Protein AF-A0A2V6JF09-F1 (afdb_monomer_lite)

Foldseek 3Di:
DWDWDADVVRPDIDIADACAPPPPFDFQEKDAQPQFRQKIWTFTQQGIWIFLGSVDSHTDIDGDPPPTDGFGWNYWDADPVSFKIWTQGDPPGIDIDGRDHQDDKDWPFKWWWDAPPVLGIATFTQRVVLTEQQAAADPVQWIKIKIFIPAFFPDQADKPAADWDCDPDRRIIIGTHNDDALDKDKIKTAQGAGSSRDGDIDMTIYHYHHQPLVSPSDRDPVSVVLLVVCPPPRDDNVRVSSVHPD

Sequence (246 aa):
MFQVTCTANCASFSWADKTGNLPDIPVDSIIVNPKWSQQVFAGTDWGLYYTDNVSAASPVWNRFDNGLPHAMIWDMQIDRGSTTLSVWTRSRGAYVWPLPSAPALNLTSVVSRMTHGSAGTFDVDLTSGNGIECRTADANNSYTMVFTFSNMVPNCGAANLGTLNNGPNSNQCSVQVAAPNGQHTTVQLTGVTDINGTIGNFSGTIGVLVGDTNADTFVDSGDISQTKSQSGNPVAISNFREDINL

pLDDT: mean 93.94, std 3.8, range [74.12, 98.5]

Structure (mmCIF, N/CA/C/O backbone):
data_AF-A0A2V6JF09-F1
#
_entry.id   AF-A0A2V6JF09-F1
#
loop_
_atom_site.group_PDB
_atom_site.id
_atom_site.type_symbol
_atom_site.label_atom_id
_atom_site.label_alt_id
_atom_site.label_comp_id
_atom_site.label_asym_id
_atom_site.label_entity_id
_atom_site.label_seq_id
_atom_site.pdbx_PDB_ins_code
_atom_site.Cartn_x
_atom_site.Cartn_y
_atom_site.Cartn_z
_atom_site.occupancy
_atom_site.B_iso_or_equiv
_atom_site.auth_seq_id
_atom_site.auth_comp_id
_atom_site.auth_asym_id
_atom_site.auth_atom_id
_atom_site.pdbx_PDB_model_num
ATOM 1 N N . MET A 1 1 ? 25.662 -0.828 -11.643 1.00 85.88 1 MET A N 1
ATOM 2 C CA . MET A 1 1 ? 24.479 -0.022 -12.036 1.00 85.88 1 MET A CA 1
ATOM 3 C C . MET A 1 1 ? 24.285 1.061 -10.987 1.00 85.88 1 MET A C 1
ATOM 5 O O . MET A 1 1 ? 24.350 0.729 -9.814 1.00 85.88 1 MET A O 1
ATOM 9 N N . PHE A 1 2 ? 24.087 2.326 -11.368 1.00 90.31 2 PHE A N 1
ATOM 10 C CA . PHE A 1 2 ? 23.875 3.411 -10.402 1.00 90.31 2 PHE A CA 1
ATOM 11 C C . PHE A 1 2 ? 22.578 4.165 -10.682 1.00 90.31 2 PHE A C 1
ATOM 13 O O . PHE A 1 2 ? 22.262 4.458 -11.833 1.00 90.31 2 PHE A O 1
ATOM 20 N N . GLN A 1 3 ? 21.869 4.532 -9.617 1.00 91.12 3 GLN A N 1
ATOM 21 C CA . GLN A 1 3 ? 20.776 5.494 -9.670 1.00 91.12 3 GLN A CA 1
ATOM 22 C C . GLN A 1 3 ? 21.313 6.877 -9.308 1.00 91.12 3 GLN A C 1
ATOM 24 O O . GLN A 1 3 ? 21.956 7.042 -8.269 1.00 91.12 3 GLN A O 1
ATOM 29 N N . VAL A 1 4 ? 21.015 7.870 -10.146 1.00 90.62 4 VAL A N 1
ATOM 30 C CA . VAL A 1 4 ? 21.271 9.278 -9.842 1.00 90.62 4 VAL A CA 1
ATOM 31 C C . VAL A 1 4 ? 19.979 9.945 -9.386 1.00 90.62 4 VAL A C 1
ATOM 33 O O . VAL A 1 4 ? 18.941 9.830 -10.038 1.00 90.62 4 VAL A O 1
ATOM 36 N N . THR A 1 5 ? 20.035 10.649 -8.263 1.00 89.81 5 THR A N 1
ATOM 37 C CA . THR A 1 5 ? 18.949 11.513 -7.787 1.00 89.81 5 THR A CA 1
ATOM 38 C C . THR A 1 5 ? 19.457 12.941 -7.691 1.00 89.81 5 THR A C 1
ATOM 40 O O . THR A 1 5 ? 20.562 13.172 -7.202 1.00 89.81 5 THR A O 1
ATOM 43 N N . CYS A 1 6 ? 18.673 13.902 -8.178 1.00 90.69 6 CYS A N 1
ATOM 44 C CA . CYS A 1 6 ? 19.030 15.318 -8.156 1.00 90.69 6 CYS A CA 1
ATOM 45 C C . CYS A 1 6 ? 17.939 16.149 -7.460 1.00 90.69 6 CYS A C 1
ATOM 47 O O . CYS A 1 6 ? 16.776 15.746 -7.408 1.00 90.69 6 CYS A O 1
ATOM 49 N N . THR A 1 7 ? 18.313 17.304 -6.905 1.00 87.88 7 THR A N 1
ATOM 50 C CA . THR A 1 7 ? 17.355 18.283 -6.355 1.00 87.88 7 THR A CA 1
ATOM 51 C C . THR A 1 7 ? 16.562 18.984 -7.463 1.00 87.88 7 THR A C 1
ATOM 53 O O . THR A 1 7 ? 16.868 18.834 -8.645 1.00 87.88 7 THR A O 1
ATOM 56 N N . ALA A 1 8 ? 15.539 19.775 -7.112 1.00 81.19 8 ALA A N 1
ATOM 57 C CA . ALA A 1 8 ? 14.854 20.618 -8.093 1.00 81.19 8 ALA A CA 1
ATOM 58 C C . ALA A 1 8 ? 15.883 21.503 -8.830 1.00 81.19 8 ALA A C 1
ATOM 60 O O . ALA A 1 8 ? 16.679 22.193 -8.193 1.00 81.19 8 ALA A O 1
ATOM 61 N N . ASN A 1 9 ? 15.873 21.456 -10.166 1.00 84.31 9 ASN A N 1
ATOM 62 C CA . ASN A 1 9 ? 16.864 22.064 -11.074 1.00 84.31 9 ASN A CA 1
ATOM 63 C C . ASN A 1 9 ? 18.250 21.385 -11.123 1.00 84.31 9 ASN A C 1
ATOM 65 O O . ASN A 1 9 ? 19.179 21.954 -11.688 1.00 84.31 9 ASN A O 1
ATOM 69 N N . CYS A 1 10 ? 18.399 20.184 -10.555 1.00 85.62 10 CYS A N 1
ATOM 70 C CA . CYS A 1 10 ? 19.633 19.393 -10.528 1.00 85.62 10 CYS A CA 1
ATOM 71 C C . CYS A 1 10 ? 20.892 20.182 -10.105 1.00 85.62 10 CYS A C 1
ATOM 73 O O . CYS A 1 10 ? 21.979 19.980 -10.643 1.00 85.62 10 CYS A O 1
ATOM 75 N N . ALA A 1 11 ? 20.756 21.074 -9.118 1.00 87.31 11 ALA A N 1
ATOM 76 C CA . ALA A 1 11 ? 21.887 21.822 -8.561 1.00 87.31 11 ALA A CA 1
ATOM 77 C C . ALA A 1 11 ? 22.837 20.931 -7.734 1.00 87.31 11 ALA A C 1
ATOM 79 O O . ALA A 1 11 ? 24.006 21.260 -7.546 1.00 87.31 11 ALA A O 1
ATOM 80 N N . SER A 1 12 ? 22.336 19.797 -7.243 1.00 90.06 12 SER A N 1
ATOM 81 C CA . SER A 1 12 ? 23.107 18.769 -6.546 1.00 90.06 12 SER A CA 1
ATOM 82 C C . SER A 1 12 ? 22.677 17.374 -6.991 1.00 90.06 12 SER A C 1
ATOM 84 O O . SER A 1 12 ? 21.513 17.167 -7.344 1.00 90.06 12 SER A O 1
ATOM 86 N N . PHE A 1 13 ? 23.619 16.426 -6.951 1.00 92.56 13 PHE A N 1
ATOM 87 C CA . PHE A 1 13 ? 23.421 15.027 -7.327 1.00 92.56 13 PHE A CA 1
ATOM 88 C C . PHE A 1 13 ? 23.890 14.100 -6.210 1.00 92.56 13 PHE A C 1
ATOM 90 O O . PHE A 1 13 ? 24.929 14.336 -5.592 1.00 92.56 13 PHE A O 1
ATOM 97 N N . SER A 1 14 ? 23.164 13.011 -6.008 1.00 91.81 14 SER A N 1
ATOM 98 C CA . SER A 1 14 ? 23.615 11.857 -5.243 1.00 91.81 14 SER A CA 1
ATOM 99 C C . SER A 1 14 ? 23.555 10.614 -6.119 1.00 91.81 14 SER A C 1
ATOM 101 O O . SER A 1 14 ? 22.626 10.428 -6.907 1.00 91.81 14 SER A O 1
ATOM 103 N N . TRP A 1 15 ? 24.577 9.775 -5.984 1.00 93.06 15 TRP A N 1
ATOM 104 C CA . TRP A 1 15 ? 24.690 8.500 -6.679 1.00 93.06 15 TRP A CA 1
ATOM 105 C C . TRP A 1 15 ? 24.511 7.377 -5.667 1.00 93.06 15 TRP A C 1
ATOM 107 O O . TRP A 1 15 ? 25.158 7.380 -4.620 1.00 93.06 15 TRP A O 1
ATOM 117 N N . ALA A 1 16 ? 23.647 6.421 -5.984 1.00 94.19 16 ALA A N 1
ATOM 118 C CA . ALA A 1 16 ? 23.457 5.208 -5.205 1.00 94.19 16 ALA A CA 1
ATOM 119 C C . ALA A 1 16 ? 23.795 3.996 -6.073 1.00 94.19 16 ALA A C 1
ATOM 121 O O . ALA A 1 16 ? 23.296 3.886 -7.195 1.00 94.19 16 ALA A O 1
ATOM 122 N N . ASP A 1 17 ? 24.638 3.096 -5.564 1.00 95.38 17 ASP A N 1
ATOM 123 C CA . ASP A 1 17 ? 24.864 1.804 -6.210 1.00 95.38 17 ASP A CA 1
ATOM 124 C C . ASP A 1 17 ? 23.588 0.962 -6.116 1.00 95.38 17 ASP A C 1
ATOM 126 O O . ASP A 1 17 ? 22.966 0.854 -5.061 1.00 95.38 17 ASP A O 1
ATOM 130 N N . LYS A 1 18 ? 23.189 0.399 -7.251 1.00 95.62 18 LYS A N 1
ATOM 131 C CA . LYS A 1 18 ? 21.992 -0.419 -7.447 1.00 95.62 18 LYS A CA 1
ATOM 132 C C . LYS A 1 18 ? 22.312 -1.716 -8.197 1.00 95.62 18 LYS A C 1
ATOM 134 O O . LYS A 1 18 ? 21.426 -2.345 -8.774 1.00 95.62 18 LYS A O 1
ATOM 139 N N . THR A 1 19 ? 23.585 -2.113 -8.215 1.00 95.06 19 THR A N 1
ATOM 140 C CA . THR A 1 19 ? 24.049 -3.360 -8.840 1.00 95.06 19 THR A CA 1
ATOM 141 C C . THR A 1 19 ? 23.380 -4.578 -8.205 1.00 95.06 19 THR A C 1
ATOM 143 O O . THR A 1 19 ? 22.904 -5.453 -8.923 1.00 95.06 19 THR A O 1
ATOM 146 N N . GLY A 1 20 ? 23.262 -4.600 -6.874 1.00 95.31 20 GLY A N 1
ATOM 147 C CA . GLY A 1 20 ? 22.571 -5.672 -6.163 1.00 95.31 20 GLY A CA 1
ATOM 148 C C . GLY A 1 20 ? 23.175 -7.047 -6.455 1.00 95.31 20 GLY A C 1
ATOM 149 O O . GLY A 1 20 ? 24.376 -7.240 -6.296 1.00 95.31 20 GLY A O 1
ATOM 150 N N . ASN A 1 21 ? 22.343 -7.995 -6.890 1.00 96.06 21 ASN A N 1
ATOM 151 C CA . ASN A 1 21 ? 22.748 -9.345 -7.307 1.00 96.06 21 ASN A CA 1
ATOM 152 C C . ASN A 1 21 ? 22.944 -9.498 -8.831 1.00 96.06 21 ASN A C 1
ATOM 154 O O . ASN A 1 21 ? 22.946 -10.634 -9.313 1.00 96.06 21 ASN A O 1
ATOM 158 N N . LEU A 1 22 ? 23.056 -8.407 -9.603 1.00 94.38 22 LEU A N 1
ATOM 159 C CA . LEU A 1 22 ? 23.403 -8.532 -11.021 1.00 94.38 22 LEU A CA 1
ATOM 160 C C . LEU A 1 22 ? 24.715 -9.314 -11.164 1.00 94.38 22 LEU A C 1
ATOM 162 O O . LEU A 1 22 ? 25.672 -9.019 -10.443 1.00 94.38 22 LEU A O 1
ATOM 166 N N . PRO A 1 23 ? 24.787 -10.288 -12.088 1.00 93.44 23 PRO A N 1
ATOM 167 C CA . PRO A 1 23 ? 26.050 -10.927 -12.419 1.00 93.44 23 PRO A CA 1
ATOM 168 C C . PRO A 1 23 ? 27.074 -9.899 -12.907 1.00 93.44 23 PRO A C 1
ATOM 170 O O . PRO A 1 23 ? 26.706 -8.848 -13.436 1.00 93.44 23 PRO A O 1
ATOM 173 N N . ASP A 1 24 ? 28.358 -10.228 -12.770 1.00 93.12 24 ASP A N 1
ATOM 174 C CA . ASP A 1 24 ? 29.456 -9.416 -13.300 1.00 93.12 24 ASP A CA 1
ATOM 175 C C . ASP A 1 24 ? 29.535 -9.559 -14.829 1.00 93.12 24 ASP A C 1
ATOM 177 O O . ASP A 1 24 ? 30.336 -10.316 -15.379 1.00 93.12 24 ASP A O 1
ATOM 181 N N . ILE A 1 25 ? 28.598 -8.898 -15.508 1.00 91.38 25 ILE A N 1
ATOM 182 C CA . ILE A 1 25 ? 28.438 -8.866 -16.960 1.00 91.38 25 ILE A CA 1
ATOM 183 C C . ILE A 1 25 ? 28.120 -7.436 -17.413 1.00 91.38 25 ILE A C 1
ATOM 185 O O . ILE A 1 25 ? 27.460 -6.691 -16.679 1.00 91.38 25 ILE A O 1
ATOM 189 N N . PRO A 1 26 ? 28.547 -7.034 -18.621 1.00 92.81 26 PRO A N 1
ATOM 190 C CA . PRO A 1 26 ? 28.193 -5.732 -19.167 1.00 92.81 26 PRO A CA 1
ATOM 191 C C . PRO A 1 26 ? 26.676 -5.527 -19.245 1.00 92.81 26 PRO A C 1
ATOM 193 O O . PRO A 1 26 ? 25.927 -6.418 -19.655 1.00 92.81 26 PRO A O 1
ATOM 196 N N . VAL A 1 27 ? 26.239 -4.332 -18.843 1.00 94.81 27 VAL A N 1
ATOM 197 C CA . VAL A 1 27 ? 24.872 -3.833 -19.023 1.00 94.81 27 VAL A CA 1
ATOM 198 C C . VAL A 1 27 ? 24.933 -2.759 -20.104 1.00 94.81 27 VAL A C 1
ATOM 200 O O . VAL A 1 27 ? 25.464 -1.676 -19.861 1.00 94.81 27 VAL A O 1
ATOM 203 N N . ASP A 1 28 ? 24.404 -3.062 -21.284 1.00 93.12 28 ASP A N 1
ATOM 204 C CA . ASP A 1 28 ? 24.502 -2.197 -22.464 1.00 93.12 28 ASP A CA 1
ATOM 205 C C . ASP A 1 28 ? 23.330 -1.215 -22.574 1.00 93.12 28 ASP A C 1
ATOM 207 O O . ASP A 1 28 ? 23.469 -0.124 -23.125 1.00 93.12 28 ASP A O 1
ATOM 211 N N . SER A 1 29 ? 22.165 -1.582 -22.033 1.00 94.44 29 SER A N 1
ATOM 212 C CA . SER A 1 29 ? 20.945 -0.773 -22.097 1.00 94.44 29 SER A CA 1
ATOM 213 C C . SER A 1 29 ? 20.152 -0.873 -20.795 1.00 94.44 29 SER A C 1
ATOM 215 O O . SER A 1 29 ? 20.122 -1.917 -20.143 1.00 94.44 29 SER A O 1
ATOM 217 N N . ILE A 1 30 ? 19.495 0.216 -20.403 1.00 95.56 30 ILE A N 1
ATOM 218 C CA . ILE A 1 30 ? 18.646 0.283 -19.211 1.00 95.56 30 ILE A CA 1
ATOM 219 C C . ILE A 1 30 ? 17.403 1.110 -19.520 1.00 95.56 30 ILE A C 1
ATOM 221 O O . ILE A 1 30 ? 17.490 2.158 -20.159 1.00 95.56 30 ILE A O 1
ATOM 225 N N . ILE A 1 31 ? 16.240 0.652 -19.066 1.00 95.94 31 ILE A N 1
ATOM 226 C CA . ILE A 1 31 ? 14.982 1.368 -19.279 1.00 95.94 31 ILE A CA 1
ATOM 227 C C . ILE A 1 31 ? 14.034 1.175 -18.096 1.00 95.94 31 ILE A C 1
ATOM 229 O O . ILE A 1 31 ? 13.914 0.084 -17.541 1.00 95.94 31 ILE A O 1
ATOM 233 N N . VAL A 1 32 ? 13.370 2.255 -17.688 1.00 95.62 32 VAL A N 1
ATOM 234 C CA . VAL A 1 32 ? 12.386 2.257 -16.595 1.00 95.62 32 VAL A CA 1
ATOM 235 C C . VAL A 1 32 ? 11.002 1.984 -17.169 1.00 95.62 32 VAL A C 1
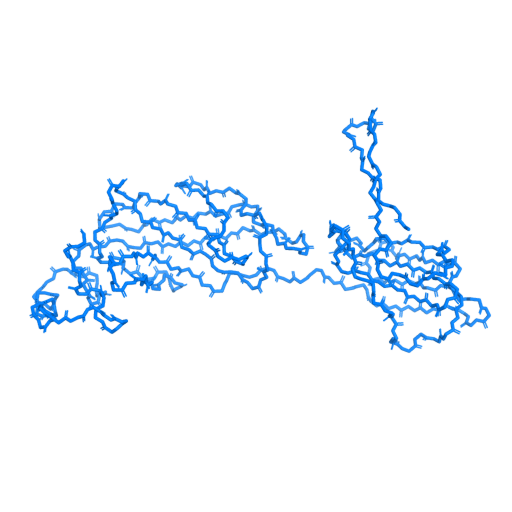ATOM 237 O O . VAL A 1 32 ? 10.657 2.531 -18.217 1.00 95.62 32 VAL A O 1
ATOM 240 N N . ASN A 1 33 ? 10.190 1.183 -16.480 1.00 95.69 33 ASN A N 1
ATOM 241 C CA . ASN A 1 33 ? 8.794 0.997 -16.851 1.00 95.69 33 ASN A CA 1
ATOM 242 C C . ASN A 1 33 ? 7.967 2.251 -16.476 1.00 95.69 33 ASN A C 1
ATOM 244 O O . ASN A 1 33 ? 7.788 2.538 -15.292 1.00 95.69 33 ASN A O 1
ATOM 248 N N . PRO A 1 34 ? 7.392 2.990 -17.441 1.00 94.25 34 PRO A N 1
ATOM 249 C CA . PRO A 1 34 ? 6.596 4.184 -17.154 1.00 94.25 34 PRO A CA 1
ATOM 250 C C . PRO A 1 34 ? 5.258 3.885 -16.453 1.00 94.25 34 PRO A C 1
ATOM 252 O O . PRO A 1 34 ? 4.702 4.779 -15.822 1.00 94.25 34 PRO A O 1
ATOM 255 N N . LYS A 1 35 ? 4.735 2.650 -16.526 1.00 92.69 35 LYS A N 1
ATOM 256 C CA . LYS A 1 35 ? 3.527 2.219 -15.790 1.00 92.69 35 LYS A CA 1
ATOM 257 C C . LYS A 1 35 ? 3.813 1.786 -14.354 1.00 92.69 35 LYS A C 1
ATOM 259 O O . LYS A 1 35 ? 2.888 1.674 -13.553 1.00 92.69 35 LYS A O 1
ATOM 264 N N . TRP A 1 36 ? 5.074 1.506 -14.044 1.00 94.19 36 TRP A N 1
ATOM 265 C CA . TRP A 1 36 ? 5.519 1.038 -12.742 1.00 94.19 36 TRP A CA 1
ATOM 266 C C . TRP A 1 36 ? 6.950 1.520 -12.513 1.00 94.19 36 TRP A C 1
ATOM 268 O O . TRP A 1 36 ? 7.907 0.821 -12.819 1.00 94.19 36 TRP A O 1
ATOM 278 N N . SER A 1 37 ? 7.101 2.733 -11.979 1.00 91.25 37 SER A N 1
ATOM 279 C CA . SER A 1 37 ? 8.401 3.419 -11.886 1.00 91.25 37 SER A CA 1
ATOM 280 C C . SER A 1 37 ? 9.444 2.703 -11.020 1.00 91.25 37 SER A C 1
ATOM 282 O O . SER A 1 37 ? 10.633 2.991 -11.140 1.00 91.25 37 SER A O 1
ATOM 284 N N . GLN A 1 38 ? 9.016 1.776 -10.158 1.00 93.00 38 GLN A N 1
ATOM 285 C CA . GLN A 1 38 ? 9.919 0.917 -9.392 1.00 93.00 38 GLN A CA 1
ATOM 286 C C . GLN A 1 38 ? 10.518 -0.217 -10.229 1.00 93.00 38 GLN A C 1
ATOM 288 O O . GLN A 1 38 ? 11.574 -0.735 -9.861 1.00 93.00 38 GLN A O 1
ATOM 293 N N . GLN A 1 39 ? 9.881 -0.575 -11.348 1.00 95.69 39 GLN A N 1
ATOM 294 C CA . GLN A 1 39 ? 10.359 -1.615 -12.236 1.00 95.69 39 GLN A CA 1
ATOM 295 C C . GLN A 1 39 ? 11.345 -1.066 -13.269 1.00 95.69 39 GLN A C 1
ATOM 297 O O . GLN A 1 39 ? 11.061 -0.117 -14.007 1.00 95.69 39 GLN A O 1
ATOM 302 N N . VAL A 1 40 ? 12.509 -1.706 -13.350 1.00 96.38 40 VAL A N 1
ATOM 303 C CA . VAL A 1 40 ? 13.587 -1.344 -14.274 1.00 96.38 40 VAL A CA 1
ATOM 304 C C . VAL A 1 40 ? 14.093 -2.587 -14.983 1.00 96.38 40 VAL A C 1
ATOM 306 O O . VAL A 1 40 ? 14.296 -3.626 -14.360 1.00 96.38 40 VAL A O 1
ATOM 309 N N . PHE A 1 41 ? 14.328 -2.455 -16.284 1.00 96.81 41 PHE A N 1
ATOM 310 C CA . PHE A 1 41 ? 14.903 -3.483 -17.139 1.00 96.81 41 PHE A CA 1
ATOM 311 C C . PHE A 1 41 ? 16.357 -3.148 -17.467 1.00 96.81 41 PHE A C 1
ATOM 313 O O . PHE A 1 41 ? 16.676 -2.002 -17.782 1.00 96.81 41 PHE A O 1
ATOM 320 N N . ALA A 1 42 ? 17.223 -4.156 -17.429 1.00 96.81 42 ALA A N 1
ATOM 321 C CA . ALA A 1 42 ? 18.630 -4.080 -17.798 1.00 96.81 42 ALA A CA 1
ATOM 322 C C . ALA A 1 42 ? 18.929 -5.101 -18.901 1.00 96.81 42 ALA A C 1
ATOM 324 O O . ALA A 1 42 ? 18.780 -6.310 -18.714 1.00 96.81 42 ALA A O 1
ATOM 325 N N . GLY A 1 43 ? 19.345 -4.604 -20.059 1.00 96.25 43 GLY A N 1
ATOM 326 C CA . GLY A 1 43 ? 19.830 -5.400 -21.174 1.00 96.25 43 GLY A CA 1
ATOM 327 C C . GLY A 1 43 ? 21.309 -5.699 -20.980 1.00 96.25 43 GLY A C 1
ATOM 328 O O . GLY A 1 43 ? 22.100 -4.777 -20.796 1.00 96.25 43 GLY A O 1
ATOM 329 N N . THR A 1 44 ? 21.671 -6.978 -21.004 1.00 95.38 44 THR A N 1
ATOM 330 C CA . THR A 1 44 ? 23.046 -7.441 -20.785 1.00 95.38 44 THR A CA 1
ATOM 331 C C . THR A 1 44 ? 23.506 -8.350 -21.916 1.00 95.38 44 THR A C 1
ATOM 333 O O . THR A 1 44 ? 22.694 -8.839 -22.711 1.00 95.38 44 THR A O 1
ATOM 336 N N . ASP A 1 45 ? 24.795 -8.683 -21.916 1.00 93.19 45 ASP A N 1
ATOM 337 C CA . ASP A 1 45 ? 25.380 -9.692 -22.804 1.00 93.19 45 ASP A CA 1
ATOM 338 C C . ASP A 1 45 ? 24.739 -11.085 -22.675 1.00 93.19 45 ASP A C 1
ATOM 340 O O . ASP A 1 45 ? 24.777 -11.884 -23.615 1.00 93.19 45 ASP A O 1
ATOM 344 N N . TRP A 1 46 ? 24.153 -11.406 -21.516 1.00 91.19 46 TRP A N 1
ATOM 345 C CA . TRP A 1 46 ? 23.584 -12.732 -21.230 1.00 91.19 46 TRP A CA 1
ATOM 346 C C . TRP A 1 46 ? 22.053 -12.779 -21.311 1.00 91.19 46 TRP A C 1
ATOM 348 O O . TRP A 1 46 ? 21.453 -13.845 -21.103 1.00 91.19 46 TRP A O 1
ATOM 358 N N . GLY A 1 47 ? 21.418 -11.652 -21.635 1.00 93.25 47 GLY A N 1
ATOM 359 C CA . GLY A 1 47 ? 19.972 -11.527 -21.768 1.00 93.25 47 GLY A CA 1
ATOM 360 C C . GLY A 1 47 ? 19.400 -10.337 -21.007 1.00 93.25 47 GLY A C 1
ATOM 361 O O . GLY A 1 47 ? 20.107 -9.414 -20.601 1.00 93.25 47 GLY A O 1
ATOM 362 N N . LEU A 1 48 ? 18.084 -10.361 -20.838 1.00 95.38 48 LEU A N 1
ATOM 363 C CA . LEU A 1 48 ? 17.335 -9.311 -20.166 1.00 95.38 48 LEU A CA 1
ATOM 364 C C . LEU A 1 48 ? 17.196 -9.641 -18.678 1.00 95.38 48 LEU A C 1
ATOM 366 O O . LEU A 1 48 ? 16.810 -10.752 -18.317 1.00 95.38 48 LEU A O 1
ATOM 370 N N . TYR A 1 49 ? 17.468 -8.662 -17.827 1.00 96.31 49 TYR A N 1
ATOM 371 C CA . TYR A 1 49 ? 17.201 -8.708 -16.395 1.00 96.31 49 TYR A CA 1
ATOM 372 C C . TYR A 1 49 ? 16.190 -7.629 -16.025 1.00 96.31 49 TYR A C 1
ATOM 374 O O . TYR A 1 49 ? 16.075 -6.611 -16.707 1.00 96.31 49 TYR A O 1
ATOM 382 N N . TYR A 1 50 ? 15.466 -7.835 -14.933 1.00 96.12 50 TYR A N 1
ATOM 383 C CA . TYR A 1 50 ? 14.556 -6.839 -14.386 1.00 96.12 50 TYR A CA 1
ATOM 384 C C . TYR A 1 50 ? 14.569 -6.848 -12.861 1.00 96.12 50 TYR A C 1
ATOM 386 O O . TYR A 1 50 ? 14.821 -7.873 -12.229 1.00 96.12 50 TYR A O 1
ATOM 394 N N . THR A 1 51 ? 14.279 -5.701 -12.268 1.00 96.31 51 THR A N 1
ATOM 395 C CA . THR A 1 51 ? 13.955 -5.571 -10.848 1.00 96.31 51 THR A CA 1
ATOM 396 C C . THR A 1 51 ? 12.606 -4.886 -10.727 1.00 96.31 51 THR A C 1
ATOM 398 O O . THR A 1 51 ? 12.324 -3.995 -11.519 1.00 96.31 51 THR A O 1
ATOM 401 N N . ASP A 1 52 ? 11.794 -5.287 -9.752 1.00 94.62 52 ASP A N 1
ATOM 402 C CA . ASP A 1 52 ? 10.479 -4.692 -9.469 1.00 94.62 52 ASP A CA 1
ATOM 403 C C . ASP A 1 52 ? 10.544 -3.625 -8.360 1.00 94.62 52 ASP A C 1
ATOM 405 O O . ASP A 1 52 ? 9.552 -2.969 -8.051 1.00 94.62 52 ASP A O 1
ATOM 409 N N . ASN A 1 53 ? 11.721 -3.451 -7.746 1.00 92.75 53 ASN A N 1
ATOM 410 C CA . ASN A 1 53 ? 11.956 -2.461 -6.705 1.00 92.75 53 ASN A CA 1
ATOM 411 C C . ASN A 1 53 ? 13.373 -1.884 -6.795 1.00 92.75 53 ASN A C 1
ATOM 413 O O . ASN A 1 53 ? 14.279 -2.263 -6.047 1.00 92.75 53 ASN A O 1
ATOM 417 N N . VAL A 1 54 ? 13.551 -0.917 -7.694 1.00 93.69 54 VAL A N 1
ATOM 418 C CA . VAL A 1 54 ? 14.820 -0.192 -7.839 1.00 93.69 54 VAL A CA 1
ATOM 419 C C . VAL A 1 54 ? 15.133 0.708 -6.633 1.00 93.69 54 VAL A C 1
ATOM 421 O O . VAL A 1 54 ? 16.300 1.016 -6.373 1.00 93.69 54 VAL A O 1
ATOM 424 N N . SER A 1 55 ? 14.124 1.121 -5.854 1.00 90.00 55 SER A N 1
ATOM 425 C CA . SER A 1 55 ? 14.343 1.979 -4.682 1.00 90.00 55 SER A CA 1
ATOM 426 C C . SER A 1 55 ? 14.976 1.248 -3.495 1.00 90.00 55 SER A C 1
ATOM 428 O O . SER A 1 55 ? 15.625 1.900 -2.673 1.00 90.00 55 SER A O 1
ATOM 430 N N . ALA A 1 56 ? 14.894 -0.087 -3.447 1.00 91.06 56 ALA A N 1
ATOM 431 C CA . ALA A 1 56 ? 15.560 -0.909 -2.438 1.00 91.06 56 ALA A CA 1
ATOM 432 C C . ALA A 1 56 ? 17.056 -0.569 -2.316 1.00 91.06 56 ALA A C 1
ATOM 434 O O . ALA A 1 56 ? 17.726 -0.289 -3.312 1.00 91.06 56 ALA A O 1
ATOM 435 N N . ALA A 1 57 ? 17.599 -0.607 -1.092 1.00 91.31 57 ALA A N 1
ATOM 436 C CA . ALA A 1 57 ? 19.016 -0.314 -0.844 1.00 91.31 57 ALA A CA 1
ATOM 437 C C . ALA A 1 57 ? 19.946 -1.213 -1.680 1.00 91.31 57 ALA A C 1
ATOM 439 O O . ALA A 1 57 ? 20.938 -0.734 -2.216 1.00 91.31 57 ALA A O 1
ATOM 440 N N . SER A 1 58 ? 19.567 -2.483 -1.841 1.00 94.56 58 SER A N 1
ATOM 441 C CA . SER A 1 58 ? 20.181 -3.437 -2.762 1.00 94.56 58 SER A CA 1
ATOM 442 C C . SER A 1 58 ? 19.069 -4.110 -3.579 1.00 94.56 58 SER A C 1
ATOM 444 O O . SER A 1 58 ? 18.350 -4.948 -3.028 1.00 94.56 58 SER A O 1
ATOM 446 N N . PRO A 1 59 ? 18.845 -3.708 -4.846 1.00 95.50 59 PRO A N 1
ATOM 447 C CA . PRO A 1 59 ? 17.806 -4.302 -5.682 1.00 95.50 59 PRO A CA 1
ATOM 448 C C . PRO A 1 59 ? 18.081 -5.770 -5.995 1.00 95.50 59 PRO A C 1
ATOM 450 O O . PRO A 1 59 ? 19.222 -6.170 -6.228 1.00 95.50 59 PRO A O 1
ATOM 453 N N . VAL A 1 60 ? 17.013 -6.563 -6.059 1.00 96.38 60 VAL A N 1
ATOM 454 C CA . VAL A 1 60 ? 17.075 -7.936 -6.565 1.00 96.38 60 VAL A CA 1
ATOM 455 C C . VAL A 1 60 ? 16.685 -7.925 -8.034 1.00 96.38 60 VAL A C 1
ATOM 457 O O . VAL A 1 60 ? 15.586 -7.505 -8.402 1.00 96.38 60 VAL A O 1
ATOM 460 N N . TRP A 1 61 ? 17.607 -8.387 -8.858 1.00 96.56 61 TRP A N 1
ATOM 461 C CA . TRP A 1 61 ? 17.494 -8.565 -10.286 1.00 96.56 61 TRP A CA 1
ATOM 462 C C . TRP A 1 61 ? 17.187 -10.017 -10.606 1.00 96.56 61 TRP A C 1
ATOM 464 O O . TRP 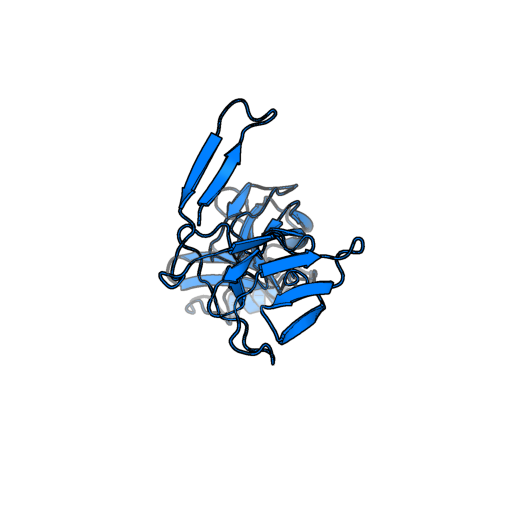A 1 61 ? 17.894 -10.939 -10.192 1.00 96.56 61 TRP A O 1
ATOM 474 N N . ASN A 1 62 ? 16.128 -10.196 -11.378 1.00 95.62 62 ASN A N 1
ATOM 475 C CA . ASN A 1 62 ? 15.663 -11.468 -11.883 1.00 95.62 62 ASN A CA 1
ATOM 476 C C . ASN A 1 62 ? 15.951 -11.528 -13.377 1.00 95.62 62 ASN A C 1
ATOM 478 O O . ASN A 1 62 ? 15.814 -10.534 -14.092 1.00 95.62 62 ASN A O 1
ATOM 482 N N . ARG A 1 63 ? 16.351 -12.700 -13.857 1.00 94.12 63 ARG A N 1
ATOM 483 C CA . ARG A 1 63 ? 16.507 -12.928 -15.289 1.00 94.12 63 ARG A CA 1
ATOM 484 C C . ARG A 1 63 ? 15.134 -13.084 -15.935 1.00 94.12 63 ARG A C 1
ATOM 486 O O . ARG A 1 63 ? 14.259 -13.752 -15.390 1.00 94.12 63 ARG A O 1
ATOM 493 N N . PHE A 1 64 ? 14.942 -12.472 -17.095 1.00 93.81 64 PHE A N 1
ATOM 494 C CA . PHE A 1 64 ? 13.711 -12.587 -17.861 1.00 93.81 64 PHE A CA 1
ATOM 495 C C . PHE A 1 64 ? 13.793 -13.781 -18.822 1.00 93.81 64 PHE A C 1
ATOM 497 O O . PHE A 1 64 ? 14.346 -13.677 -19.915 1.00 93.81 64 PHE A O 1
ATOM 504 N N . ASP A 1 65 ? 13.209 -14.910 -18.419 1.00 87.94 65 ASP A N 1
ATOM 505 C CA . ASP A 1 65 ? 13.240 -16.176 -19.166 1.00 87.94 65 ASP A CA 1
ATOM 506 C C . ASP A 1 65 ? 11.850 -16.546 -19.741 1.00 87.94 65 ASP A C 1
ATOM 508 O O . ASP A 1 65 ? 11.386 -17.679 -19.634 1.00 87.94 65 ASP A O 1
ATOM 512 N N . ASN A 1 66 ? 11.152 -15.591 -20.371 1.00 88.81 66 ASN A N 1
ATOM 513 C CA . ASN A 1 66 ? 9.834 -15.815 -20.993 1.00 88.81 66 ASN A CA 1
ATOM 514 C C . ASN A 1 66 ? 9.927 -16.016 -22.520 1.00 88.81 66 ASN A C 1
ATOM 516 O O . ASN A 1 66 ? 9.353 -15.261 -23.307 1.00 88.81 66 ASN A O 1
ATOM 520 N N . GLY A 1 67 ? 10.723 -17.003 -22.943 1.00 86.50 67 GLY A N 1
ATOM 521 C CA . GLY A 1 67 ? 10.950 -17.319 -24.361 1.00 86.50 67 GLY A CA 1
ATOM 522 C C . GLY A 1 67 ? 11.978 -16.429 -25.071 1.00 86.50 67 GLY A C 1
ATOM 523 O O . GLY A 1 67 ? 12.210 -16.601 -26.268 1.00 86.50 67 GLY A O 1
ATOM 524 N N . LEU A 1 68 ? 12.624 -15.507 -24.349 1.00 89.94 68 LEU A N 1
ATOM 525 C CA . LEU A 1 68 ? 13.769 -14.753 -24.851 1.00 89.94 68 LEU A CA 1
ATOM 526 C C . LEU A 1 68 ? 14.995 -15.688 -24.926 1.00 89.94 68 LEU A C 1
ATOM 528 O O . LEU A 1 68 ? 15.373 -16.280 -23.913 1.00 89.94 68 LEU A O 1
ATOM 532 N N . PRO A 1 69 ? 15.636 -15.856 -26.096 1.00 85.94 69 PRO A N 1
ATOM 533 C CA . PRO A 1 69 ? 16.840 -16.669 -26.196 1.00 85.94 69 PRO A CA 1
ATOM 534 C C . PRO A 1 69 ? 18.013 -16.004 -25.474 1.00 85.94 69 PRO A C 1
ATOM 536 O O . PRO A 1 69 ? 18.083 -14.783 -25.358 1.00 85.94 69 PRO A O 1
ATOM 539 N N . HIS A 1 70 ? 18.996 -16.812 -25.075 1.00 86.25 70 HIS A N 1
ATOM 540 C CA . HIS A 1 70 ? 20.243 -16.306 -24.507 1.00 86.25 70 HIS A CA 1
ATOM 541 C C . HIS A 1 70 ? 21.015 -15.532 -25.584 1.00 86.25 70 HIS A C 1
ATOM 543 O O . HIS A 1 70 ? 21.651 -16.117 -26.468 1.00 86.25 70 HIS A O 1
ATOM 549 N N . ALA A 1 71 ? 20.904 -14.211 -25.544 1.00 89.94 71 ALA A N 1
ATOM 550 C CA . ALA A 1 71 ? 21.521 -13.310 -26.496 1.00 89.94 71 ALA A CA 1
ATOM 551 C C . ALA A 1 71 ? 21.798 -11.961 -25.844 1.00 89.94 71 ALA A C 1
ATOM 553 O O . ALA A 1 71 ? 21.029 -11.505 -25.001 1.00 89.94 71 ALA A O 1
ATOM 554 N N . MET A 1 72 ? 22.865 -11.323 -26.312 1.00 93.75 72 MET A N 1
ATOM 555 C CA . MET A 1 72 ? 23.202 -9.950 -25.965 1.00 93.75 72 MET A CA 1
ATOM 556 C C . MET A 1 72 ? 22.075 -9.005 -26.375 1.00 93.75 72 MET A C 1
ATOM 558 O O . MET A 1 72 ? 21.612 -9.048 -27.526 1.00 93.75 72 MET A O 1
ATOM 562 N N . ILE A 1 73 ? 21.670 -8.149 -25.441 1.00 95.69 73 ILE A N 1
ATOM 563 C CA . ILE A 1 73 ? 20.669 -7.106 -25.654 1.00 95.69 73 ILE A CA 1
ATOM 564 C C . ILE A 1 73 ? 21.385 -5.811 -26.020 1.00 95.69 73 ILE A C 1
ATOM 566 O O . ILE A 1 73 ? 22.072 -5.234 -25.192 1.00 95.69 73 ILE A O 1
ATOM 570 N N . TRP A 1 74 ? 21.208 -5.353 -27.257 1.00 93.31 74 TRP A N 1
ATOM 571 C CA . TRP A 1 74 ? 21.837 -4.119 -27.738 1.00 93.31 74 TRP A CA 1
ATOM 572 C C . TRP A 1 74 ? 21.041 -2.877 -27.382 1.00 93.31 74 TRP A C 1
ATOM 574 O O . TRP A 1 74 ? 21.619 -1.845 -27.063 1.00 93.31 74 TRP A O 1
ATOM 584 N N . ASP A 1 75 ? 19.718 -2.966 -27.491 1.00 95.38 75 ASP A N 1
ATOM 585 C CA . ASP A 1 75 ? 18.849 -1.831 -27.226 1.00 95.38 75 ASP A CA 1
ATOM 586 C C . ASP A 1 75 ? 17.469 -2.285 -26.758 1.00 95.38 75 ASP A C 1
ATOM 588 O O . ASP A 1 75 ? 17.014 -3.400 -27.045 1.00 95.38 75 ASP A O 1
ATOM 592 N N . MET A 1 76 ? 16.795 -1.394 -26.044 1.00 96.50 76 MET A N 1
ATOM 593 C CA . MET A 1 76 ? 15.437 -1.568 -25.563 1.00 96.50 76 MET A CA 1
ATOM 594 C C . MET A 1 76 ? 14.653 -0.284 -25.776 1.00 96.50 76 MET A C 1
ATOM 596 O O . MET A 1 76 ? 15.134 0.810 -25.492 1.00 96.50 76 MET A O 1
ATOM 600 N N . GLN A 1 77 ? 13.409 -0.416 -26.226 1.00 96.44 77 GLN A N 1
ATOM 601 C CA . GLN A 1 77 ? 12.520 0.727 -26.400 1.00 96.44 77 GLN A CA 1
ATOM 602 C C . GLN A 1 77 ? 11.117 0.408 -25.920 1.00 96.44 77 GLN A C 1
ATOM 604 O O . GLN A 1 77 ? 10.609 -0.694 -26.126 1.00 96.44 77 GLN A O 1
ATOM 609 N N . ILE A 1 78 ? 10.481 1.411 -25.327 1.00 96.81 78 ILE A N 1
ATOM 610 C CA . ILE A 1 78 ? 9.071 1.384 -24.958 1.00 96.81 78 ILE A CA 1
ATOM 611 C C . ILE A 1 78 ? 8.300 2.222 -25.976 1.00 96.81 78 ILE A C 1
ATOM 613 O O . ILE A 1 78 ? 8.735 3.313 -26.355 1.00 96.81 78 ILE A O 1
ATOM 617 N N . ASP A 1 79 ? 7.168 1.707 -26.450 1.00 95.44 79 ASP A N 1
ATOM 618 C CA . ASP A 1 79 ? 6.313 2.440 -27.380 1.00 95.44 79 ASP A CA 1
ATOM 619 C C . ASP A 1 79 ? 5.727 3.706 -26.733 1.00 95.44 79 ASP A C 1
ATOM 621 O O . ASP A 1 79 ? 5.575 3.813 -25.516 1.00 95.44 79 ASP A O 1
ATOM 625 N N . ARG A 1 80 ? 5.313 4.670 -27.562 1.00 92.56 80 ARG A N 1
ATOM 626 C CA . ARG A 1 80 ? 4.761 5.948 -27.076 1.00 92.56 80 ARG A CA 1
ATOM 627 C C . ARG A 1 80 ? 3.508 5.790 -26.207 1.00 92.56 80 ARG A C 1
ATOM 629 O O . ARG A 1 80 ? 3.212 6.689 -25.428 1.00 92.56 80 ARG A O 1
ATOM 636 N N . GLY A 1 81 ? 2.780 4.680 -26.335 1.00 93.88 81 GLY A N 1
ATOM 637 C CA . GLY A 1 81 ? 1.610 4.367 -25.518 1.00 93.88 81 GLY A CA 1
ATOM 638 C C . GLY A 1 81 ? 1.936 3.701 -24.179 1.00 93.88 81 GLY A C 1
ATOM 639 O O . GLY A 1 81 ? 1.011 3.411 -23.423 1.00 93.88 81 GLY A O 1
ATOM 640 N N . SER A 1 82 ? 3.214 3.445 -23.863 1.00 94.00 82 SER A N 1
ATOM 641 C CA . SER A 1 82 ? 3.628 2.689 -22.670 1.00 94.00 82 SER A CA 1
ATOM 642 C C . SER A 1 82 ? 2.976 1.302 -22.584 1.00 94.00 82 SER A C 1
ATOM 644 O O . SER A 1 82 ? 2.615 0.824 -21.508 1.00 94.00 82 SER A O 1
ATOM 646 N N . THR A 1 83 ? 2.751 0.647 -23.719 1.00 94.69 83 THR A N 1
ATOM 647 C CA . THR A 1 83 ? 2.043 -0.635 -23.796 1.00 94.69 83 THR A CA 1
ATOM 648 C C . THR A 1 83 ? 2.976 -1.834 -23.836 1.00 94.69 83 THR A C 1
ATOM 650 O O . THR A 1 83 ? 2.626 -2.873 -23.285 1.00 94.69 83 THR A O 1
ATOM 653 N N . THR A 1 84 ? 4.143 -1.691 -24.453 1.00 95.56 84 THR A N 1
ATOM 654 C CA . THR A 1 84 ? 4.989 -2.789 -24.908 1.00 95.56 84 THR A CA 1
ATOM 655 C C . THR A 1 84 ? 6.462 -2.422 -24.747 1.00 95.56 84 THR A C 1
ATOM 657 O O . THR A 1 84 ? 6.892 -1.335 -25.133 1.00 95.56 84 THR A O 1
ATOM 660 N N . LEU A 1 85 ? 7.246 -3.355 -24.211 1.00 96.69 85 LEU A N 1
ATOM 661 C CA . LEU A 1 85 ? 8.703 -3.319 -24.234 1.00 96.69 85 LEU A CA 1
ATOM 662 C C . LEU A 1 85 ? 9.185 -4.063 -25.478 1.00 96.69 85 LEU A C 1
ATOM 664 O O . LEU A 1 85 ? 8.841 -5.229 -25.668 1.00 96.69 85 LEU A O 1
ATOM 668 N N . SER A 1 86 ? 9.994 -3.403 -26.298 1.00 96.19 86 SER A N 1
ATOM 669 C CA . SER A 1 86 ? 10.735 -4.013 -27.400 1.00 96.19 86 SER A CA 1
ATOM 670 C C . SER A 1 86 ? 12.201 -4.183 -27.022 1.00 96.19 86 SER A C 1
ATOM 672 O O . SER A 1 86 ? 12.805 -3.291 -26.430 1.00 96.19 86 SER A O 1
ATOM 674 N N . VAL A 1 87 ? 12.759 -5.341 -27.357 1.00 96.25 87 VAL A N 1
ATOM 675 C CA . VAL A 1 87 ? 14.112 -5.760 -26.991 1.00 96.25 87 VAL A CA 1
ATOM 676 C C . VAL A 1 87 ? 14.833 -6.207 -28.256 1.00 96.25 87 VAL A C 1
ATOM 678 O O . VAL A 1 87 ? 14.397 -7.146 -28.925 1.00 96.25 87 VAL A O 1
ATOM 681 N N . TRP A 1 88 ? 15.938 -5.544 -28.587 1.00 95.38 88 TRP A N 1
ATOM 682 C CA . TRP A 1 88 ? 16.727 -5.797 -29.790 1.00 95.38 88 TRP A CA 1
ATOM 683 C C . TRP A 1 88 ? 17.962 -6.617 -29.441 1.00 95.38 88 TRP A C 1
ATOM 685 O O . TRP A 1 88 ? 18.821 -6.199 -28.665 1.00 95.38 88 TRP A O 1
ATOM 695 N N . THR A 1 89 ? 18.048 -7.809 -30.022 1.00 95.12 89 THR A N 1
ATOM 696 C CA . THR A 1 89 ? 19.098 -8.779 -29.703 1.00 95.12 89 THR A CA 1
ATOM 697 C C . THR A 1 89 ? 20.166 -8.830 -30.785 1.00 95.12 89 THR A C 1
ATOM 699 O O . THR A 1 89 ? 19.903 -8.606 -31.972 1.00 95.12 89 THR A O 1
ATOM 702 N N . ARG A 1 90 ? 21.387 -9.219 -30.411 1.00 92.12 90 ARG A N 1
ATOM 703 C CA . ARG A 1 90 ? 22.436 -9.497 -31.394 1.00 92.12 90 ARG A CA 1
ATOM 704 C C . ARG A 1 90 ? 22.092 -10.760 -32.186 1.00 92.12 90 ARG A C 1
ATOM 706 O O . ARG A 1 90 ? 22.060 -11.858 -31.634 1.00 92.12 90 ARG A O 1
ATOM 713 N N . SER A 1 91 ? 21.904 -10.613 -33.499 1.00 90.69 91 SER A N 1
ATOM 714 C CA . SER A 1 91 ? 21.733 -11.725 -34.451 1.00 90.69 91 SER A CA 1
ATOM 715 C C . SER A 1 91 ? 20.476 -12.598 -34.263 1.00 90.69 91 SER A C 1
ATOM 717 O O . SER A 1 91 ? 20.385 -13.649 -34.898 1.00 90.69 91 SER A O 1
ATOM 719 N N . ARG A 1 92 ? 19.501 -12.199 -33.430 1.00 91.62 92 ARG A N 1
ATOM 720 C CA . ARG A 1 92 ? 18.240 -12.947 -33.225 1.00 91.62 92 ARG A CA 1
ATOM 721 C C . ARG A 1 92 ? 16.969 -12.107 -33.406 1.00 91.62 92 ARG A C 1
ATOM 723 O O . ARG A 1 92 ? 15.876 -12.574 -33.114 1.00 91.62 92 ARG A O 1
ATOM 730 N N . GLY A 1 93 ? 17.102 -10.901 -33.958 1.00 92.44 93 GLY A N 1
ATOM 731 C CA . GLY A 1 93 ? 15.975 -10.012 -34.237 1.00 92.44 93 GLY A CA 1
ATOM 732 C C . GLY A 1 93 ? 15.472 -9.276 -32.994 1.00 92.44 93 GLY A C 1
ATOM 733 O O . GLY A 1 93 ? 16.221 -9.070 -32.033 1.00 92.44 93 GLY A O 1
ATOM 734 N N . ALA A 1 94 ? 14.209 -8.855 -33.045 1.00 93.50 94 ALA A N 1
ATOM 735 C CA . ALA A 1 94 ? 13.543 -8.117 -31.980 1.00 93.50 94 ALA A CA 1
ATOM 736 C C . ALA A 1 94 ? 12.431 -8.950 -31.346 1.00 93.50 94 ALA A C 1
ATOM 738 O O . ALA A 1 94 ? 11.709 -9.670 -32.037 1.00 93.50 94 ALA A O 1
ATOM 739 N N . TYR A 1 95 ? 12.274 -8.797 -30.038 1.00 95.06 95 TYR A N 1
ATOM 740 C CA . TYR A 1 95 ? 11.223 -9.434 -29.259 1.00 95.06 95 TYR A CA 1
ATOM 741 C C . TYR A 1 95 ? 10.404 -8.373 -28.536 1.00 95.06 95 TYR A C 1
ATOM 743 O O . TYR A 1 95 ? 10.922 -7.306 -28.208 1.00 95.06 95 TYR A O 1
ATOM 751 N N . VAL A 1 96 ? 9.124 -8.657 -28.305 1.00 94.81 96 VAL A N 1
ATOM 752 C CA . VAL A 1 96 ? 8.198 -7.711 -27.683 1.00 94.81 96 VAL A CA 1
ATOM 753 C C . VAL A 1 96 ? 7.341 -8.390 -26.627 1.00 94.81 96 VAL A C 1
ATOM 755 O O . VAL A 1 96 ? 6.867 -9.507 -26.834 1.00 94.81 96 VAL A O 1
ATOM 758 N N . TRP A 1 97 ? 7.104 -7.690 -25.520 1.00 94.88 97 TRP A N 1
ATOM 759 C CA . TRP A 1 97 ? 6.178 -8.121 -24.473 1.00 94.88 97 TRP A CA 1
ATOM 760 C C . TRP A 1 97 ? 5.336 -6.952 -23.971 1.00 94.88 97 TRP A C 1
ATOM 762 O O . TRP A 1 97 ? 5.834 -5.823 -23.926 1.00 94.88 97 TRP A O 1
ATOM 772 N N . PRO A 1 98 ? 4.084 -7.200 -23.548 1.00 95.31 98 PRO A N 1
ATOM 773 C CA . PRO A 1 98 ? 3.296 -6.198 -22.847 1.00 95.31 98 PRO A CA 1
ATOM 774 C C . PRO A 1 98 ? 4.021 -5.712 -21.588 1.00 95.31 98 PRO A C 1
ATOM 776 O O . PRO A 1 98 ? 4.557 -6.515 -20.824 1.00 95.31 98 PRO A O 1
ATOM 779 N N . LEU A 1 99 ? 4.009 -4.400 -21.357 1.00 94.56 99 LEU A N 1
ATOM 780 C CA . LEU A 1 99 ? 4.520 -3.816 -20.123 1.00 94.56 99 LEU A CA 1
ATOM 781 C C . LEU A 1 99 ? 3.572 -4.137 -18.962 1.00 94.56 99 LEU A C 1
ATOM 783 O O . LEU A 1 99 ? 2.373 -3.842 -19.066 1.00 94.56 99 LEU A O 1
ATOM 787 N N . PRO A 1 100 ? 4.084 -4.689 -17.851 1.00 93.00 100 PRO A N 1
ATOM 788 C CA . PRO A 1 100 ? 3.275 -4.923 -16.667 1.00 93.00 100 PRO A CA 1
ATOM 789 C C . PRO A 1 100 ? 2.900 -3.589 -16.004 1.00 93.00 100 PRO A C 1
ATOM 791 O O . PRO A 1 100 ? 3.621 -2.592 -16.102 1.00 93.00 100 PRO A O 1
ATOM 794 N N . SER A 1 101 ? 1.758 -3.577 -15.322 1.00 93.00 101 SER A N 1
ATOM 795 C CA . SER A 1 101 ? 1.353 -2.478 -14.440 1.00 93.00 101 SER A CA 1
ATOM 796 C C . SER A 1 101 ? 1.815 -2.756 -13.013 1.00 93.00 101 SER A C 1
ATOM 798 O O . SER A 1 101 ? 1.983 -3.917 -12.637 1.00 93.00 101 SER A O 1
ATOM 800 N N . ALA A 1 102 ? 1.967 -1.700 -12.212 1.00 92.12 102 ALA A N 1
ATOM 801 C CA . ALA A 1 102 ? 2.228 -1.851 -10.787 1.00 92.12 102 ALA A CA 1
ATOM 802 C C . ALA A 1 102 ? 1.113 -2.680 -10.111 1.00 92.12 102 ALA A C 1
ATOM 804 O O . ALA A 1 102 ? -0.060 -2.544 -10.487 1.00 92.12 102 ALA A O 1
ATOM 805 N N . PRO A 1 103 ? 1.443 -3.526 -9.118 1.00 92.44 103 PRO A N 1
ATOM 806 C CA . PRO A 1 103 ? 0.444 -4.215 -8.314 1.00 92.44 103 PRO A CA 1
ATOM 807 C C . PRO A 1 103 ? -0.560 -3.234 -7.700 1.00 92.44 103 PRO A C 1
ATOM 809 O O . PRO A 1 103 ? -0.191 -2.173 -7.188 1.00 92.44 103 PRO A O 1
ATOM 812 N N . ALA A 1 104 ? -1.843 -3.598 -7.743 1.00 93.12 104 ALA A N 1
ATOM 813 C CA . ALA A 1 104 ? -2.893 -2.801 -7.123 1.00 93.12 104 ALA A CA 1
ATOM 814 C C . ALA A 1 104 ? -2.710 -2.765 -5.599 1.00 93.12 104 ALA A C 1
ATOM 816 O O . ALA A 1 104 ? -2.402 -3.785 -4.975 1.00 93.12 104 ALA A O 1
ATOM 817 N N . LEU A 1 105 ? -2.941 -1.595 -5.006 1.00 95.56 105 LEU A N 1
ATOM 818 C CA . LEU A 1 105 ? -2.993 -1.408 -3.563 1.00 95.56 105 LEU A CA 1
ATOM 819 C C . LEU A 1 105 ? -4.456 -1.413 -3.124 1.00 95.56 105 LEU A C 1
ATOM 821 O O . LEU A 1 105 ? -5.216 -0.524 -3.503 1.00 95.56 105 LEU A O 1
ATOM 825 N N . ASN A 1 106 ? -4.844 -2.404 -2.327 1.00 96.50 106 ASN A N 1
ATOM 826 C CA . ASN A 1 106 ? -6.206 -2.536 -1.820 1.00 96.50 106 ASN A CA 1
ATOM 827 C C . ASN A 1 106 ? -6.212 -2.495 -0.293 1.00 96.50 106 ASN A C 1
ATOM 829 O O . ASN A 1 106 ? -5.310 -3.036 0.350 1.00 96.50 106 ASN A O 1
ATOM 833 N N . LEU A 1 107 ? -7.254 -1.894 0.276 1.00 96.94 107 LEU A N 1
ATOM 834 C CA . LEU A 1 107 ? -7.555 -1.982 1.701 1.00 96.94 107 LEU A CA 1
ATOM 835 C C . LEU A 1 107 ? -8.222 -3.334 1.976 1.00 96.94 107 LEU A C 1
ATOM 837 O O . LEU A 1 107 ? -9.252 -3.641 1.381 1.00 96.94 107 LEU A O 1
ATOM 841 N N . THR A 1 108 ? -7.618 -4.151 2.835 1.00 96.94 108 THR A N 1
ATOM 842 C CA . THR A 1 108 ? -8.096 -5.507 3.143 1.00 96.94 108 THR A CA 1
ATOM 843 C C . THR A 1 108 ? -8.935 -5.556 4.409 1.00 96.94 108 THR A C 1
ATOM 845 O O . THR A 1 108 ? -9.896 -6.318 4.459 1.00 96.94 108 THR A O 1
ATOM 848 N N . SER A 1 109 ? -8.602 -4.748 5.416 1.00 97.50 109 SER A N 1
ATOM 849 C CA . SER A 1 109 ? -9.407 -4.616 6.629 1.00 97.50 109 SER A CA 1
ATOM 850 C C . SER A 1 109 ? -9.195 -3.277 7.322 1.00 97.50 109 SER A C 1
ATOM 852 O O . SER A 1 109 ? -8.154 -2.628 7.170 1.00 97.50 109 SER A O 1
ATOM 854 N N . VAL A 1 110 ? -10.189 -2.886 8.114 1.00 97.94 110 VAL A N 1
ATOM 855 C CA . VAL A 1 110 ? -10.099 -1.784 9.071 1.00 97.94 110 VAL A CA 1
ATOM 856 C C . VAL A 1 110 ? -10.619 -2.286 10.404 1.00 97.94 110 VAL A C 1
ATOM 858 O O . VAL A 1 110 ? -11.685 -2.891 10.453 1.00 97.94 110 VAL A O 1
ATOM 861 N N . VAL A 1 111 ? -9.885 -2.029 11.482 1.00 98.06 111 VAL A N 1
ATOM 862 C CA . VAL A 1 111 ? -10.275 -2.445 12.835 1.00 98.06 111 VAL A CA 1
ATOM 863 C C . VAL A 1 111 ? -10.088 -1.311 13.839 1.00 98.06 111 VAL A C 1
ATOM 865 O O . VAL A 1 111 ? -9.238 -0.446 13.631 1.00 98.06 111 VAL A O 1
ATOM 868 N N . SER A 1 112 ? -10.844 -1.330 14.935 1.00 96.88 112 SER A N 1
ATOM 869 C CA . SER A 1 112 ? -10.530 -0.580 16.154 1.00 96.88 112 SER A CA 1
ATOM 870 C C . SER A 1 112 ? -9.778 -1.495 17.118 1.00 96.88 112 SER A C 1
ATOM 872 O O . SER A 1 112 ? -10.284 -2.537 17.536 1.00 96.88 112 SER A O 1
ATOM 874 N N . ARG A 1 113 ? -8.541 -1.132 17.441 1.00 96.44 113 ARG A N 1
ATOM 875 C CA . ARG A 1 113 ? -7.601 -1.941 18.216 1.00 96.44 113 ARG A CA 1
ATOM 876 C C . ARG A 1 113 ? -7.456 -1.396 19.630 1.00 96.44 113 ARG A C 1
ATOM 878 O O . ARG A 1 113 ? -7.214 -0.206 19.808 1.00 96.44 113 ARG A O 1
ATOM 885 N N . MET A 1 114 ? -7.504 -2.275 20.628 1.00 94.19 114 MET A N 1
ATOM 886 C CA . MET A 1 114 ? -7.260 -1.905 22.027 1.00 94.19 114 MET A CA 1
ATOM 887 C C . MET A 1 114 ? -6.555 -3.026 22.788 1.00 94.19 114 MET A C 1
ATOM 889 O O . MET A 1 114 ? -6.736 -4.203 22.479 1.00 94.19 114 MET A O 1
ATOM 893 N N . THR A 1 115 ? -5.755 -2.666 23.791 1.00 92.81 115 THR A N 1
ATOM 894 C CA . THR A 1 115 ? -5.027 -3.619 24.640 1.00 92.81 115 THR A CA 1
ATOM 895 C C . THR A 1 115 ? -5.663 -3.705 26.020 1.00 92.81 115 THR A C 1
ATOM 897 O O . THR A 1 115 ? -5.721 -2.714 26.738 1.00 92.81 115 THR A O 1
ATOM 900 N N . HIS A 1 116 ? -6.076 -4.908 26.406 1.00 91.62 116 HIS A N 1
ATOM 901 C CA . HIS A 1 116 ? -6.732 -5.222 27.673 1.00 91.62 116 HIS A CA 1
ATOM 902 C C . HIS A 1 116 ? -5.699 -5.667 28.715 1.00 91.62 116 HIS A C 1
ATOM 904 O O . HIS A 1 116 ? -5.653 -6.824 29.138 1.00 91.62 116 HIS A O 1
ATOM 910 N N . GLY A 1 117 ? -4.782 -4.764 29.073 1.00 88.75 117 GLY A N 1
ATOM 911 C CA . GLY A 1 117 ? -3.701 -5.055 30.019 1.00 88.75 117 GLY A CA 1
ATOM 912 C C . GLY A 1 117 ? -2.901 -6.310 29.638 1.00 88.75 117 GLY A C 1
ATOM 913 O O . GLY A 1 117 ? -2.366 -6.409 28.534 1.00 88.75 117 GLY A O 1
ATOM 914 N N . SER A 1 118 ? -2.819 -7.281 30.553 1.00 90.50 118 SER A N 1
ATOM 915 C CA . SER A 1 118 ? -2.118 -8.554 30.327 1.00 90.50 118 SER A CA 1
ATOM 916 C C . SER A 1 118 ? -2.907 -9.576 29.501 1.00 90.50 118 SER A C 1
ATOM 918 O O . SER A 1 118 ? -2.316 -10.572 29.084 1.00 90.50 118 SER A O 1
ATOM 920 N N . ALA A 1 119 ? -4.201 -9.355 29.243 1.00 92.56 119 ALA A N 1
ATOM 921 C CA . ALA A 1 119 ? -5.002 -10.245 28.401 1.00 92.56 119 ALA A CA 1
ATOM 922 C C . ALA A 1 119 ? -4.637 -10.136 26.911 1.00 92.56 119 ALA A C 1
ATOM 924 O O . ALA A 1 119 ? -4.882 -11.067 26.146 1.00 92.56 119 ALA A O 1
ATOM 925 N N . GLY A 1 120 ? -3.999 -9.031 26.511 1.00 94.19 120 GLY A N 1
ATOM 926 C CA . GLY A 1 120 ? -3.478 -8.822 25.164 1.00 94.19 120 GLY A CA 1
ATOM 927 C C . GLY A 1 120 ? -4.268 -7.799 24.355 1.00 94.19 120 GLY A C 1
ATOM 928 O O . GLY A 1 120 ? -5.040 -7.009 24.894 1.00 94.19 120 GLY A O 1
ATOM 929 N N . THR A 1 121 ? -4.017 -7.776 23.049 1.00 95.19 121 THR A N 1
ATOM 930 C CA . THR A 1 121 ? -4.605 -6.815 22.110 1.00 95.19 121 THR A CA 1
ATOM 931 C C . THR A 1 121 ? -5.754 -7.451 21.339 1.00 95.19 121 THR A C 1
ATOM 933 O O . THR A 1 121 ? -5.590 -8.526 20.763 1.00 95.19 121 THR A O 1
ATO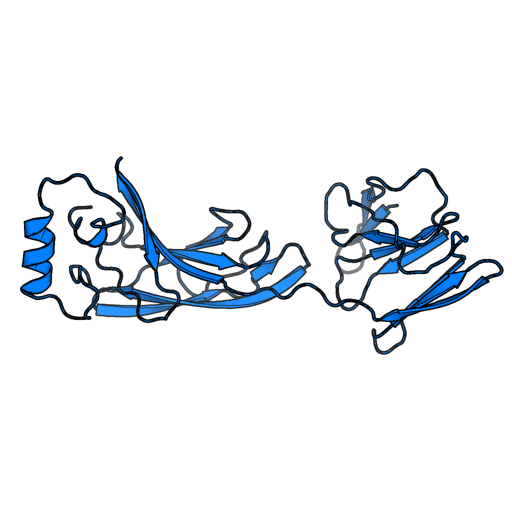M 936 N N . PHE A 1 122 ? -6.890 -6.758 21.295 1.00 96.12 122 PHE A N 1
ATOM 937 C CA . PHE A 1 122 ? -8.111 -7.211 20.641 1.00 96.12 122 PHE A CA 1
ATOM 938 C C . PHE A 1 122 ? -8.650 -6.163 19.674 1.00 96.12 122 PHE A C 1
ATOM 940 O O . PHE A 1 122 ? -8.662 -4.958 19.962 1.00 96.12 122 PHE A O 1
ATOM 947 N N . ASP A 1 123 ? -9.142 -6.665 18.547 1.00 96.56 123 ASP A N 1
ATOM 948 C CA . ASP A 1 123 ? -9.614 -5.880 17.419 1.00 96.56 123 ASP A CA 1
ATOM 949 C C . ASP A 1 123 ? -11.134 -6.009 17.276 1.00 96.56 123 ASP A C 1
ATOM 951 O O . ASP A 1 123 ? -11.684 -7.109 17.222 1.00 96.56 123 ASP A O 1
ATOM 955 N N . VAL A 1 124 ? -11.803 -4.868 17.165 1.00 96.00 124 VAL A N 1
ATOM 956 C CA . VAL A 1 124 ? -13.179 -4.748 16.690 1.00 96.00 124 VAL A CA 1
ATOM 957 C C . VAL A 1 124 ? -13.138 -4.537 15.180 1.00 96.00 124 VAL A C 1
ATOM 959 O O . VAL A 1 124 ? -12.554 -3.560 14.716 1.00 96.00 124 VAL A O 1
ATOM 962 N N . ASP A 1 125 ? -13.754 -5.431 14.406 1.00 95.75 125 ASP A N 1
ATOM 963 C CA . ASP A 1 125 ? -13.820 -5.289 12.948 1.00 95.75 125 ASP A CA 1
ATOM 964 C C . ASP A 1 125 ? -14.735 -4.126 12.530 1.00 95.75 125 ASP A C 1
ATOM 966 O O . ASP A 1 125 ? -15.893 -4.046 12.941 1.00 95.75 125 ASP A O 1
ATOM 970 N N . LEU A 1 126 ? -14.201 -3.231 11.700 1.00 95.69 126 LEU A N 1
ATOM 971 C CA . LEU A 1 126 ? -14.877 -2.062 11.134 1.00 95.69 126 LEU A CA 1
ATOM 972 C C . LEU A 1 126 ? -15.025 -2.161 9.608 1.00 95.69 126 LEU A C 1
ATOM 974 O O . LEU A 1 126 ? -15.552 -1.245 8.977 1.00 95.69 126 LEU A O 1
ATOM 978 N N . THR A 1 127 ? -14.555 -3.246 8.989 1.00 91.56 127 THR A N 1
ATOM 979 C CA . THR A 1 127 ? -14.394 -3.362 7.530 1.00 91.56 127 THR A CA 1
ATOM 980 C C . THR A 1 127 ? -15.717 -3.216 6.768 1.00 91.56 127 THR A C 1
ATOM 982 O O . THR A 1 127 ? -15.734 -2.714 5.647 1.00 91.56 127 THR A O 1
ATOM 985 N N . SER A 1 128 ? -16.843 -3.597 7.378 1.00 83.12 128 SER A N 1
ATOM 986 C CA . SER A 1 128 ? -18.187 -3.462 6.796 1.00 83.12 128 SER A CA 1
ATOM 987 C C . SER A 1 128 ? -18.827 -2.078 6.985 1.00 83.12 128 SER A C 1
ATOM 989 O O . SER A 1 128 ? -19.918 -1.846 6.470 1.00 83.12 128 SER A O 1
ATOM 991 N N . GLY A 1 129 ? -18.188 -1.167 7.731 1.00 76.62 129 GLY A N 1
ATOM 992 C CA . GLY A 1 129 ? -18.713 0.166 8.058 1.00 76.62 129 GLY A CA 1
ATOM 993 C C . GLY A 1 129 ? -19.746 0.206 9.193 1.00 76.62 129 GLY A C 1
ATOM 994 O O . GLY A 1 129 ? -20.089 1.292 9.651 1.00 76.62 129 GLY A O 1
ATOM 995 N N . ASN A 1 130 ? -20.191 -0.954 9.687 1.00 78.31 130 ASN A N 1
ATOM 996 C CA . ASN A 1 130 ? -21.164 -1.079 10.783 1.00 78.31 130 ASN A CA 1
ATOM 997 C C . ASN A 1 130 ? -20.523 -1.512 12.111 1.00 78.31 130 ASN A C 1
ATOM 999 O O . ASN A 1 130 ? -21.226 -1.853 13.055 1.00 78.31 130 ASN A O 1
ATOM 1003 N N . GLY A 1 131 ? -19.192 -1.556 12.181 1.00 91.00 131 GLY A N 1
ATOM 1004 C CA . GLY A 1 131 ? -18.502 -1.935 13.405 1.00 91.00 131 GLY A CA 1
ATOM 1005 C C . GLY A 1 131 ? -18.721 -0.897 14.506 1.00 91.00 131 GLY A C 1
ATOM 1006 O O . GLY A 1 131 ? -18.392 0.279 14.325 1.00 91.00 131 GLY A O 1
ATOM 1007 N N . ILE A 1 132 ? -19.263 -1.351 15.638 1.00 95.38 132 ILE A N 1
ATOM 1008 C CA . ILE A 1 132 ? -19.429 -0.556 16.855 1.00 95.38 132 ILE A CA 1
ATOM 1009 C C . ILE A 1 132 ? -18.301 -0.894 17.827 1.00 95.38 132 ILE A C 1
ATOM 1011 O O . ILE A 1 132 ? -18.154 -2.041 18.258 1.00 95.38 132 ILE A O 1
ATOM 1015 N N . GLU A 1 133 ? -17.485 0.101 18.153 1.00 95.94 133 GLU A N 1
ATOM 1016 C CA . GLU A 1 133 ? -16.551 0.064 19.268 1.00 95.94 133 GLU A CA 1
ATOM 1017 C C . GLU A 1 133 ? -17.321 0.353 20.556 1.00 95.94 133 GLU A C 1
ATOM 1019 O O . GLU A 1 133 ? -17.868 1.442 20.752 1.00 95.94 133 GLU A O 1
ATOM 1024 N N . CYS A 1 134 ? -17.391 -0.671 21.399 1.00 95.00 134 CYS A N 1
ATOM 1025 C CA . CYS A 1 134 ? -18.178 -0.680 22.625 1.00 95.00 134 CYS A CA 1
ATOM 1026 C C . CYS A 1 134 ? -17.348 -0.349 23.863 1.00 95.00 134 CYS A C 1
ATOM 1028 O O . CYS A 1 134 ? -17.903 -0.059 24.923 1.00 95.00 134 CYS A O 1
ATOM 1030 N N . ARG A 1 135 ? -16.019 -0.410 23.739 1.00 94.88 135 ARG A N 1
ATOM 1031 C CA . ARG A 1 135 ? -15.086 -0.140 24.829 1.00 94.88 135 ARG A CA 1
ATOM 1032 C C . ARG A 1 135 ? -14.869 1.360 24.973 1.00 94.88 135 ARG A C 1
ATOM 1034 O O . ARG A 1 135 ? -15.033 2.123 24.024 1.00 94.88 135 ARG A O 1
ATOM 1041 N N . THR A 1 136 ? -14.480 1.780 26.169 1.00 93.62 136 THR A N 1
ATOM 1042 C CA . THR A 1 136 ? -14.128 3.177 26.442 1.00 93.62 136 THR A CA 1
ATOM 1043 C C . THR A 1 136 ? -12.809 3.534 25.760 1.00 93.62 136 THR A C 1
ATOM 1045 O O . THR A 1 136 ? -11.907 2.706 25.675 1.00 93.62 136 THR A O 1
ATOM 1048 N N . ALA A 1 137 ? -12.697 4.770 25.272 1.00 92.31 137 ALA A N 1
ATOM 1049 C CA . ALA A 1 137 ? -11.468 5.299 24.691 1.00 92.31 137 ALA A CA 1
ATOM 1050 C C . ALA A 1 137 ? -10.271 5.218 25.657 1.00 92.31 137 ALA A C 1
ATOM 1052 O O . ALA A 1 137 ? -10.438 5.116 26.873 1.00 92.31 137 ALA A O 1
ATOM 1053 N N . ASP A 1 138 ? -9.058 5.321 25.112 1.00 89.75 138 ASP A N 1
ATOM 1054 C CA . ASP A 1 138 ? -7.836 5.337 25.913 1.00 89.75 138 ASP A CA 1
ATOM 1055 C C . ASP A 1 138 ? -7.731 6.577 26.831 1.00 89.75 138 ASP A C 1
ATOM 1057 O O . ASP A 1 138 ? -8.567 7.484 26.819 1.00 89.75 138 ASP A O 1
ATOM 1061 N N . ALA A 1 139 ? -6.653 6.665 27.616 1.00 88.31 139 ALA A N 1
ATOM 1062 C CA . ALA A 1 139 ? -6.410 7.796 28.519 1.00 88.31 139 ALA A CA 1
ATOM 1063 C C . ALA A 1 139 ? -6.325 9.170 27.812 1.00 88.31 139 ALA A C 1
ATOM 1065 O O . ALA A 1 139 ? -6.442 10.203 28.471 1.00 88.31 139 ALA A O 1
ATOM 1066 N N . ASN A 1 140 ? -6.134 9.197 26.488 1.00 88.69 140 ASN A N 1
ATOM 1067 C CA . ASN A 1 140 ? -6.130 10.405 25.662 1.00 88.69 140 ASN A CA 1
ATOM 1068 C C . ASN A 1 140 ? -7.484 10.650 24.975 1.00 88.69 140 ASN A C 1
ATOM 1070 O O . ASN A 1 140 ? -7.573 11.482 24.068 1.00 88.69 140 ASN A O 1
ATOM 1074 N N . ASN A 1 141 ? -8.534 9.929 25.379 1.00 90.94 141 ASN A N 1
ATOM 1075 C CA . ASN A 1 141 ? -9.861 9.961 24.775 1.00 90.94 141 ASN A CA 1
ATOM 1076 C C . ASN A 1 141 ? -9.828 9.664 23.261 1.00 90.94 141 ASN A C 1
ATOM 1078 O O . ASN A 1 141 ? -10.526 10.304 22.469 1.00 90.94 141 ASN A O 1
ATOM 1082 N N . SER A 1 142 ? -8.969 8.724 22.858 1.00 94.88 142 SER A N 1
ATOM 1083 C CA . SER A 1 142 ? -8.770 8.304 21.472 1.00 94.88 142 SER A CA 1
ATOM 1084 C C . SER A 1 142 ? -8.928 6.791 21.291 1.00 94.88 142 SER A C 1
ATOM 1086 O O . SER A 1 142 ? -8.747 5.999 22.215 1.00 94.88 142 SER A O 1
ATOM 1088 N N . TYR A 1 143 ? -9.254 6.395 20.063 1.00 96.38 143 TYR A N 1
ATOM 1089 C CA . TYR A 1 143 ? -9.288 5.010 19.601 1.00 96.38 143 TYR A CA 1
ATOM 1090 C C . TYR A 1 143 ? -8.194 4.784 18.563 1.00 96.38 143 TYR A C 1
ATOM 1092 O O . TYR A 1 143 ? -7.909 5.665 17.747 1.00 96.38 143 TYR A O 1
ATOM 1100 N N . THR A 1 144 ? -7.608 3.587 18.553 1.00 97.31 144 THR A N 1
ATOM 1101 C CA . THR A 1 144 ? -6.620 3.201 17.541 1.00 97.31 144 THR A CA 1
ATOM 1102 C C . THR A 1 144 ? -7.311 2.506 16.374 1.00 97.31 144 THR A C 1
ATOM 1104 O O . THR A 1 144 ? -7.613 1.318 16.448 1.00 97.31 144 THR A O 1
ATOM 1107 N N . MET A 1 145 ? -7.511 3.204 15.261 1.00 97.69 145 MET A N 1
ATOM 1108 C CA . MET A 1 145 ? -7.919 2.560 14.012 1.00 97.69 145 MET A CA 1
ATOM 1109 C C . MET A 1 145 ? -6.699 1.972 13.307 1.00 97.69 145 MET A C 1
ATOM 1111 O O . MET A 1 145 ? -5.716 2.680 13.105 1.00 97.69 145 MET A O 1
ATOM 1115 N N . VAL A 1 146 ? -6.752 0.707 12.894 1.00 98.31 146 VAL A N 1
ATOM 1116 C CA . VAL A 1 146 ? -5.692 0.061 12.106 1.00 98.31 146 VAL A CA 1
ATOM 1117 C C . VAL A 1 146 ? -6.236 -0.322 10.737 1.00 98.31 146 VAL A C 1
ATOM 1119 O O . VAL A 1 146 ? -7.163 -1.119 10.621 1.00 98.31 146 VAL A O 1
ATOM 1122 N N . PHE A 1 147 ? -5.628 0.242 9.700 1.00 98.44 147 PHE A N 1
ATOM 1123 C CA . PHE A 1 147 ? -5.880 -0.049 8.296 1.00 98.44 147 PHE A CA 1
ATOM 1124 C C . PHE A 1 147 ? -4.864 -1.084 7.826 1.00 98.44 147 PHE A C 1
ATOM 1126 O O . PHE A 1 147 ? -3.663 -0.869 7.983 1.00 98.44 147 PHE A O 1
ATOM 1133 N N . THR A 1 148 ? -5.328 -2.187 7.242 1.00 98.44 148 THR A N 1
ATOM 1134 C CA . THR A 1 148 ? -4.469 -3.234 6.674 1.00 98.44 148 THR A CA 1
ATOM 1135 C C . THR A 1 148 ? -4.589 -3.241 5.160 1.00 98.44 148 THR A C 1
ATOM 1137 O O . THR A 1 148 ? -5.689 -3.147 4.620 1.00 98.44 148 THR A O 1
ATOM 1140 N N . PHE A 1 149 ? -3.457 -3.368 4.472 1.00 98.25 149 PHE A N 1
ATOM 1141 C CA . PHE A 1 149 ? -3.381 -3.328 3.016 1.00 98.25 149 PHE A CA 1
ATOM 1142 C C . PHE A 1 149 ? -2.872 -4.642 2.419 1.00 98.25 149 PHE A C 1
ATOM 1144 O O . PHE A 1 149 ? -2.235 -5.457 3.095 1.00 98.25 149 PHE A O 1
ATOM 1151 N N . SER A 1 150 ? -3.141 -4.831 1.124 1.00 97.06 150 SER A N 1
ATOM 1152 C CA . SER A 1 150 ? -2.701 -6.003 0.355 1.00 97.06 150 SER A CA 1
ATOM 1153 C C . SER A 1 150 ? -1.184 -6.069 0.151 1.00 97.06 150 SER A C 1
ATOM 1155 O O . SER A 1 150 ? -0.643 -7.161 0.007 1.00 97.06 150 SER A O 1
ATOM 1157 N N . ASN A 1 151 ? -0.505 -4.917 0.159 1.00 95.75 151 ASN A N 1
ATOM 1158 C CA . ASN A 1 151 ? 0.936 -4.787 -0.061 1.00 95.75 151 ASN A CA 1
ATOM 1159 C C . ASN A 1 151 ? 1.596 -4.098 1.143 1.00 95.75 151 ASN A C 1
ATOM 1161 O O . ASN A 1 151 ? 0.925 -3.457 1.950 1.00 95.75 151 ASN A O 1
ATOM 1165 N N . MET A 1 152 ? 2.923 -4.191 1.248 1.00 95.69 152 MET A N 1
ATOM 1166 C CA . MET A 1 152 ? 3.688 -3.422 2.235 1.00 95.69 152 MET A CA 1
ATOM 1167 C C . MET A 1 152 ? 3.547 -1.915 1.971 1.00 95.69 152 MET A C 1
ATOM 1169 O O . MET A 1 152 ? 3.692 -1.488 0.828 1.00 95.69 152 MET A O 1
ATOM 1173 N N . VAL A 1 153 ? 3.325 -1.121 3.021 1.00 96.94 153 VAL A N 1
ATOM 1174 C CA . VAL A 1 153 ? 3.091 0.330 2.979 1.00 96.94 153 VAL A CA 1
ATOM 1175 C C . VAL A 1 153 ? 4.163 1.053 3.802 1.00 96.94 153 VAL A C 1
ATOM 1177 O O . VAL A 1 153 ? 4.010 1.231 5.009 1.00 96.94 153 VAL A O 1
ATOM 1180 N N . PRO A 1 154 ? 5.272 1.485 3.174 1.00 94.75 154 PRO A N 1
ATOM 1181 C CA . PRO A 1 154 ? 6.312 2.253 3.859 1.00 94.75 154 PRO A CA 1
ATOM 1182 C C . PRO A 1 154 ? 5.873 3.668 4.255 1.00 94.75 154 PRO A C 1
ATOM 1184 O O . PRO A 1 154 ? 6.496 4.279 5.122 1.00 94.75 154 PRO A O 1
ATOM 1187 N N . ASN A 1 155 ? 4.846 4.214 3.595 1.00 96.19 155 ASN A N 1
ATOM 1188 C CA . ASN A 1 155 ? 4.360 5.565 3.840 1.00 96.19 155 ASN A CA 1
ATOM 1189 C C . ASN A 1 155 ? 2.829 5.607 3.830 1.00 96.19 155 ASN A C 1
ATOM 1191 O O . ASN A 1 155 ? 2.195 5.454 2.787 1.00 96.19 155 ASN A O 1
ATOM 1195 N N . CYS A 1 156 ? 2.244 5.873 4.994 1.00 97.62 156 CYS A N 1
ATOM 1196 C CA . CYS A 1 156 ? 0.802 5.964 5.169 1.00 97.62 156 CYS A CA 1
ATOM 1197 C C . CYS A 1 156 ? 0.175 7.286 4.692 1.00 97.62 156 CYS A C 1
ATOM 1199 O O . CYS A 1 156 ? -1.042 7.441 4.776 1.00 97.62 156 CYS A O 1
ATOM 1201 N N . GLY A 1 157 ? 0.967 8.234 4.187 1.00 96.94 157 GLY A N 1
ATOM 1202 C CA . GLY A 1 157 ? 0.466 9.507 3.678 1.00 96.94 157 GLY A CA 1
ATOM 1203 C C . GLY A 1 157 ? 0.002 10.441 4.797 1.00 96.94 157 GLY A C 1
ATOM 1204 O O . GLY A 1 157 ? 0.741 10.680 5.750 1.00 96.94 157 GLY A O 1
ATOM 1205 N N . ALA A 1 158 ? -1.206 10.994 4.669 1.00 97.75 158 ALA A N 1
ATOM 1206 C CA . ALA A 1 158 ? -1.809 11.901 5.646 1.00 97.75 158 ALA A CA 1
ATOM 1207 C C . ALA A 1 158 ? -3.230 11.467 6.023 1.00 97.75 158 ALA A C 1
ATOM 1209 O O . ALA A 1 158 ? -4.008 11.059 5.159 1.00 97.75 158 ALA A O 1
ATOM 1210 N N . ALA A 1 159 ? -3.586 11.619 7.300 1.00 97.88 159 ALA A N 1
ATOM 1211 C CA . ALA A 1 159 ? -4.953 11.446 7.780 1.00 97.88 159 ALA A CA 1
ATOM 1212 C C . ALA A 1 159 ? -5.661 12.805 7.878 1.00 97.88 159 ALA A C 1
ATOM 1214 O O . ALA A 1 159 ? -5.052 13.797 8.280 1.00 97.88 159 ALA A O 1
ATOM 1215 N N . ASN A 1 160 ? -6.946 12.858 7.525 1.00 97.81 160 ASN A N 1
ATOM 1216 C CA . ASN A 1 160 ? -7.760 14.067 7.702 1.00 97.81 160 ASN A CA 1
ATOM 1217 C C . ASN A 1 160 ? -8.094 14.354 9.179 1.00 97.81 160 ASN A C 1
ATOM 1219 O O . ASN A 1 160 ? -8.288 15.509 9.550 1.00 97.81 160 ASN A O 1
ATOM 1223 N N . LEU A 1 161 ? -8.188 13.303 9.997 1.00 96.69 161 LEU A N 1
ATOM 1224 C CA . LEU A 1 161 ? -8.479 13.341 11.424 1.00 96.69 161 LEU A CA 1
ATOM 1225 C C . LEU A 1 161 ? -7.519 12.417 12.175 1.00 96.69 161 LEU A C 1
ATOM 1227 O O . LEU A 1 161 ? -7.179 11.336 11.695 1.00 96.69 161 LEU A O 1
ATOM 1231 N N . GLY A 1 162 ? -7.171 12.821 13.395 1.00 95.81 162 GLY A N 1
ATOM 1232 C CA . GLY A 1 162 ? -6.335 12.032 14.290 1.00 95.81 162 GLY A CA 1
ATOM 1233 C C . GLY A 1 162 ? -4.842 12.082 13.963 1.00 95.81 162 GLY A C 1
ATOM 1234 O O . GLY A 1 162 ? -4.390 12.803 13.074 1.00 95.81 162 GLY A O 1
ATOM 1235 N N . THR A 1 163 ? -4.072 11.304 14.717 1.00 97.06 163 THR A N 1
ATOM 1236 C CA . THR A 1 163 ? -2.618 11.185 14.570 1.00 97.06 163 THR A CA 1
ATOM 1237 C C . THR A 1 163 ? -2.281 9.898 13.830 1.00 97.06 163 THR A C 1
ATOM 1239 O O . THR A 1 163 ? -2.509 8.804 14.347 1.00 97.06 163 THR A O 1
ATOM 1242 N N . LEU A 1 164 ? -1.724 10.033 12.626 1.00 97.94 164 LEU A N 1
ATOM 1243 C CA . LEU A 1 164 ? -1.324 8.923 11.763 1.00 97.94 164 LEU A CA 1
ATOM 12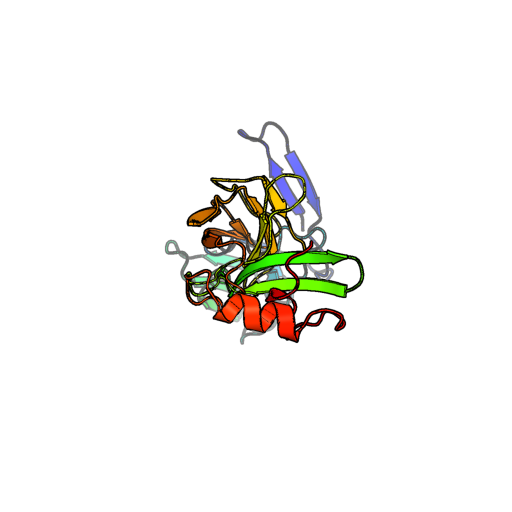44 C C . LEU A 1 164 ? 0.081 8.412 12.105 1.00 97.94 164 LEU A C 1
ATOM 1246 O O . LEU A 1 164 ? 1.011 9.199 12.263 1.00 97.94 164 LEU A O 1
ATOM 1250 N N . ASN A 1 165 ? 0.240 7.093 12.132 1.00 97.06 165 ASN A N 1
ATOM 1251 C CA . ASN A 1 165 ? 1.508 6.402 12.308 1.00 97.06 165 ASN A CA 1
ATOM 1252 C C . ASN A 1 165 ? 1.648 5.268 11.280 1.00 97.06 165 ASN A C 1
ATOM 1254 O O . ASN A 1 165 ? 0.678 4.577 10.956 1.00 97.06 165 ASN A O 1
ATOM 1258 N N . ASN A 1 166 ? 2.875 5.046 10.803 1.00 96.12 166 ASN A N 1
ATOM 1259 C CA . ASN A 1 166 ? 3.206 3.853 10.024 1.00 96.12 166 ASN A CA 1
ATOM 1260 C C . ASN A 1 166 ? 3.244 2.634 10.953 1.00 96.12 166 ASN A C 1
ATOM 1262 O O . ASN A 1 166 ? 3.826 2.701 12.037 1.00 96.12 166 ASN A O 1
ATOM 1266 N N . GLY A 1 167 ? 2.669 1.516 10.521 1.00 95.94 167 GLY A N 1
ATOM 1267 C CA . GLY A 1 167 ? 2.572 0.310 11.332 1.00 95.94 167 GLY A CA 1
ATOM 1268 C C . GLY A 1 167 ? 1.219 0.143 12.034 1.00 95.94 167 GLY A C 1
ATOM 1269 O O . GLY A 1 167 ? 0.297 0.940 11.837 1.00 95.94 167 GLY A O 1
ATOM 1270 N N . PRO A 1 168 ? 1.071 -0.907 12.858 1.00 95.44 168 PRO A N 1
ATOM 1271 C CA . PRO A 1 168 ? 2.173 -1.617 13.519 1.00 95.44 168 PRO A CA 1
ATOM 1272 C C . PRO A 1 168 ? 2.904 -2.648 12.648 1.00 95.44 168 PRO A C 1
ATOM 1274 O O . PRO A 1 168 ? 4.113 -2.799 12.796 1.00 95.44 168 PRO A O 1
ATOM 1277 N N . ASN A 1 169 ? 2.222 -3.313 11.712 1.00 97.62 169 ASN A N 1
ATOM 1278 C CA . ASN A 1 169 ? 2.879 -4.179 10.725 1.00 97.62 169 ASN A CA 1
ATOM 1279 C C . ASN A 1 169 ? 3.293 -3.394 9.474 1.00 97.62 169 ASN A C 1
ATOM 1281 O O . ASN A 1 169 ? 2.756 -2.330 9.186 1.00 97.62 169 ASN A O 1
ATOM 1285 N N . SER A 1 170 ? 4.210 -3.941 8.676 1.00 96.94 170 SER A N 1
ATOM 1286 C CA . SER A 1 170 ? 4.737 -3.253 7.489 1.00 96.94 170 SER A CA 1
ATOM 1287 C C . SER A 1 170 ? 3.685 -2.971 6.404 1.00 96.94 170 SER A C 1
ATOM 1289 O O . SER A 1 170 ? 3.904 -2.116 5.555 1.00 96.94 170 SER A O 1
ATOM 1291 N N . ASN A 1 171 ? 2.546 -3.666 6.421 1.00 97.69 171 ASN A N 1
ATOM 1292 C CA . ASN A 1 171 ? 1.391 -3.438 5.547 1.00 97.69 171 ASN A CA 1
ATOM 1293 C C . ASN A 1 171 ? 0.230 -2.719 6.257 1.00 97.69 171 ASN A C 1
ATOM 1295 O O . ASN A 1 171 ? -0.916 -2.836 5.820 1.00 97.69 171 ASN A O 1
ATOM 1299 N N . GLN A 1 172 ? 0.498 -2.044 7.376 1.00 98.31 172 GLN A N 1
ATOM 1300 C CA . GLN A 1 172 ? -0.522 -1.388 8.185 1.00 98.31 172 GLN A CA 1
ATOM 1301 C C . GLN A 1 172 ? -0.232 0.090 8.411 1.00 98.31 172 GLN A C 1
ATOM 1303 O O . GLN A 1 172 ? 0.917 0.522 8.491 1.00 98.31 172 GLN A O 1
ATOM 1308 N N . CYS A 1 173 ? -1.317 0.837 8.571 1.00 98.50 173 CYS A N 1
ATOM 1309 C CA . CYS A 1 173 ? -1.318 2.221 9.015 1.00 98.50 173 CYS A CA 1
ATOM 1310 C C . CYS A 1 173 ? -2.235 2.340 10.224 1.00 98.50 173 CYS A C 1
ATOM 1312 O O . CYS A 1 173 ? -3.347 1.811 10.202 1.00 98.50 173 CYS A O 1
ATOM 1314 N N . SER A 1 174 ? -1.799 3.046 11.262 1.00 98.00 174 SER A N 1
ATOM 1315 C CA . SER A 1 174 ? -2.587 3.245 12.477 1.00 98.00 174 SER A CA 1
ATOM 1316 C C . SER A 1 174 ? -2.909 4.716 12.684 1.00 98.00 174 SER A C 1
ATOM 1318 O O . SER A 1 174 ? -2.062 5.584 12.492 1.00 98.00 174 SER A O 1
ATOM 1320 N N . VAL A 1 175 ? -4.145 5.007 13.073 1.00 98.12 175 VAL A N 1
ATOM 1321 C CA . VAL A 1 175 ? -4.619 6.361 13.357 1.00 98.12 175 VAL A CA 1
ATOM 1322 C C . VAL A 1 175 ? -5.183 6.398 14.765 1.00 98.12 175 VAL A C 1
ATOM 1324 O O . VAL A 1 175 ? -6.120 5.666 15.070 1.00 98.12 175 VAL A O 1
ATOM 1327 N N . GLN A 1 176 ? -4.627 7.265 15.608 1.00 97.50 176 GLN A N 1
ATOM 1328 C CA . GLN A 1 176 ? -5.233 7.623 16.889 1.00 97.50 176 GLN A CA 1
ATOM 1329 C C . GLN A 1 176 ? -6.278 8.704 16.640 1.00 97.50 176 GLN A C 1
ATOM 1331 O O . GLN A 1 176 ? -5.918 9.818 16.261 1.00 97.50 176 GLN A O 1
ATOM 1336 N N . VAL A 1 177 ? -7.559 8.385 16.806 1.00 96.94 177 VAL A N 1
ATOM 1337 C CA . VAL A 1 177 ? -8.668 9.292 16.490 1.00 96.94 177 VAL A CA 1
ATOM 1338 C C . VAL A 1 177 ? -9.591 9.472 17.688 1.00 96.94 177 VAL A C 1
ATOM 1340 O O . VAL A 1 177 ? -10.011 8.505 18.318 1.00 96.94 177 VAL A O 1
ATOM 1343 N N . ALA A 1 178 ? -9.946 10.721 17.982 1.00 95.88 178 ALA A N 1
ATOM 1344 C CA . ALA A 1 178 ? -11.038 11.020 18.895 1.00 95.88 178 ALA A CA 1
ATOM 1345 C C . ALA A 1 178 ? -12.369 10.793 18.163 1.00 95.88 178 ALA A C 1
ATOM 1347 O O . ALA A 1 178 ? -12.659 11.474 17.178 1.00 95.88 178 ALA A O 1
ATOM 1348 N N . ALA A 1 179 ? -13.165 9.841 18.642 1.00 94.62 179 ALA A N 1
ATOM 1349 C CA . ALA A 1 179 ? -14.475 9.517 18.089 1.00 94.62 179 ALA A CA 1
ATOM 1350 C C . ALA A 1 179 ? -15.544 9.685 19.187 1.00 94.62 179 ALA A C 1
ATOM 1352 O O . ALA A 1 179 ? -15.474 8.999 20.210 1.00 94.62 179 ALA A O 1
ATOM 1353 N N . PRO A 1 180 ? -16.498 10.623 19.035 1.00 94.44 180 PRO A N 1
ATOM 1354 C CA . PRO A 1 180 ? -17.527 10.857 20.043 1.00 94.44 180 PRO A CA 1
ATOM 1355 C C . PRO A 1 180 ? -18.452 9.654 20.227 1.00 94.44 180 PRO A C 1
ATOM 1357 O O . PRO A 1 180 ? -18.826 8.993 19.260 1.00 94.44 180 PRO A O 1
ATOM 1360 N N . ASN A 1 181 ? -18.886 9.430 21.467 1.00 95.00 181 ASN A N 1
ATOM 1361 C CA . ASN A 1 181 ? -19.891 8.419 21.776 1.00 95.00 181 ASN A CA 1
ATOM 1362 C C . ASN A 1 181 ? -21.231 8.721 21.076 1.00 95.00 181 ASN A C 1
ATOM 1364 O O . ASN A 1 181 ? -21.672 9.872 21.040 1.00 95.00 181 ASN A O 1
ATOM 1368 N N . GLY A 1 182 ? -21.884 7.682 20.558 1.00 93.62 182 GLY A N 1
ATOM 1369 C CA . GLY A 1 182 ? -23.140 7.768 19.814 1.00 93.62 182 GLY A CA 1
ATOM 1370 C C . GLY A 1 182 ? -22.991 8.304 18.387 1.00 93.62 182 GLY A C 1
ATOM 1371 O O . GLY A 1 182 ? -23.970 8.792 17.822 1.00 93.62 182 GLY A O 1
ATOM 1372 N N . GLN A 1 183 ? -21.784 8.280 17.809 1.00 93.06 183 GLN A N 1
ATOM 1373 C CA . GLN A 1 183 ? -21.521 8.795 16.463 1.00 93.06 183 GLN A CA 1
ATOM 1374 C C . GLN A 1 183 ? -20.643 7.853 15.635 1.00 93.06 183 GLN A C 1
ATOM 1376 O O . GLN A 1 183 ? -19.828 7.094 16.160 1.00 93.06 183 GLN A O 1
ATOM 1381 N N . HIS A 1 184 ? -20.776 7.969 14.312 1.00 94.31 184 HIS A N 1
ATOM 1382 C CA . HIS A 1 184 ? -19.837 7.399 13.351 1.00 94.31 184 HIS A CA 1
ATOM 1383 C C . HIS A 1 184 ? -18.819 8.458 12.928 1.00 94.31 184 HIS A C 1
ATOM 1385 O O . HIS A 1 184 ? -19.181 9.523 12.428 1.00 94.31 184 HIS A O 1
ATOM 1391 N N . THR A 1 185 ? -17.538 8.145 13.084 1.00 95.62 185 THR A N 1
ATOM 1392 C CA . THR A 1 185 ? -16.420 9.001 12.686 1.00 95.62 185 THR A CA 1
ATOM 1393 C C . THR A 1 185 ? -15.678 8.339 11.532 1.00 95.62 185 THR A C 1
ATOM 1395 O O . THR A 1 185 ? -15.252 7.193 11.641 1.00 95.62 185 THR A O 1
ATOM 1398 N N . THR A 1 186 ? -15.525 9.042 10.407 1.00 96.38 186 THR A N 1
ATOM 1399 C CA . THR A 1 186 ? -14.842 8.503 9.218 1.00 96.38 186 THR A CA 1
ATOM 1400 C C . THR A 1 186 ? -13.468 9.144 9.066 1.00 96.38 186 THR A C 1
ATOM 1402 O O . THR A 1 186 ? -13.365 10.354 8.864 1.00 96.38 186 THR A O 1
ATOM 1405 N N . VAL A 1 187 ? -12.418 8.326 9.091 1.00 97.25 187 VAL A N 1
ATOM 1406 C CA . VAL A 1 187 ? -11.031 8.725 8.826 1.00 97.25 187 VAL A CA 1
ATOM 1407 C C . VAL A 1 187 ? -10.704 8.467 7.357 1.00 97.25 187 VAL A C 1
ATOM 1409 O O . VAL A 1 187 ? -11.044 7.417 6.811 1.00 97.25 187 VAL A O 1
ATOM 1412 N N . GLN A 1 188 ? -10.086 9.440 6.692 1.00 97.56 188 GLN A N 1
ATOM 1413 C CA . GLN A 1 188 ? -9.600 9.357 5.317 1.00 97.56 188 GLN A CA 1
ATOM 1414 C C . GLN A 1 188 ? -8.079 9.441 5.334 1.00 97.56 188 GLN A C 1
ATOM 1416 O O . GLN A 1 188 ? -7.512 10.402 5.854 1.00 97.56 188 GLN A O 1
ATOM 1421 N N . LEU A 1 189 ? -7.442 8.454 4.716 1.00 98.25 189 LEU A N 1
ATOM 1422 C CA . LEU A 1 189 ? -6.024 8.441 4.404 1.00 98.25 189 LEU A CA 1
ATOM 1423 C C . LEU A 1 189 ? -5.835 8.902 2.961 1.00 98.25 189 LEU A C 1
ATOM 1425 O O . LEU A 1 189 ? -6.443 8.350 2.040 1.00 98.25 189 LEU A O 1
ATOM 1429 N N . THR A 1 190 ? -4.985 9.903 2.761 1.00 98.12 190 THR A N 1
ATOM 1430 C CA . THR A 1 190 ? -4.623 10.407 1.435 1.00 98.12 190 THR A CA 1
ATOM 1431 C C . THR A 1 190 ? -3.140 10.197 1.165 1.00 98.12 190 THR A C 1
ATOM 1433 O O . THR A 1 190 ? -2.306 10.414 2.041 1.00 98.12 190 THR A O 1
ATOM 1436 N N . GLY A 1 191 ? -2.805 9.761 -0.051 1.00 97.12 191 GLY A N 1
ATOM 1437 C CA . GLY A 1 191 ? -1.415 9.548 -0.460 1.00 97.12 191 GLY A CA 1
ATOM 1438 C C . GLY A 1 191 ? -0.738 8.324 0.169 1.00 97.12 191 GLY A C 1
ATOM 1439 O O . GLY A 1 191 ? 0.486 8.317 0.305 1.00 97.12 191 GLY A O 1
ATOM 1440 N N . VAL A 1 192 ? -1.503 7.293 0.548 1.00 97.88 192 VAL A N 1
ATOM 1441 C CA . VAL A 1 192 ? -0.937 6.020 1.023 1.00 97.88 192 VAL A CA 1
ATOM 1442 C C . VAL A 1 192 ? -0.109 5.422 -0.107 1.00 97.88 192 VAL A C 1
ATOM 1444 O O . VAL A 1 192 ? -0.638 5.196 -1.193 1.00 97.88 192 VAL A O 1
ATOM 1447 N N . THR A 1 193 ? 1.179 5.190 0.134 1.00 95.94 193 THR A N 1
ATOM 1448 C CA . THR A 1 193 ? 2.132 4.732 -0.882 1.00 95.94 193 THR A CA 1
ATOM 1449 C C . THR A 1 193 ? 2.705 3.377 -0.491 1.00 95.94 193 THR A C 1
ATOM 1451 O O . THR A 1 193 ? 3.298 3.231 0.582 1.00 95.94 193 THR A O 1
ATOM 1454 N N . ASP A 1 194 ? 2.539 2.385 -1.364 1.00 95.38 194 ASP A N 1
ATOM 1455 C CA . ASP A 1 194 ? 3.075 1.042 -1.151 1.00 95.38 194 ASP A CA 1
ATOM 1456 C C . ASP A 1 194 ? 4.536 0.895 -1.613 1.00 95.38 194 ASP A C 1
ATOM 1458 O O . ASP A 1 194 ? 5.148 1.805 -2.175 1.00 95.38 194 ASP A O 1
ATOM 1462 N N . ILE A 1 195 ? 5.110 -0.284 -1.373 1.00 92.19 195 ILE A N 1
ATOM 1463 C CA . ILE A 1 195 ? 6.478 -0.621 -1.789 1.00 92.19 195 ILE A CA 1
ATOM 1464 C C . ILE A 1 195 ? 6.676 -0.634 -3.313 1.00 92.19 195 ILE A C 1
ATOM 1466 O O . ILE A 1 195 ? 7.801 -0.496 -3.787 1.00 92.19 195 ILE A O 1
ATOM 1470 N N . ASN A 1 196 ? 5.598 -0.777 -4.083 1.00 92.50 196 ASN A N 1
ATOM 1471 C CA . ASN A 1 196 ? 5.620 -0.752 -5.542 1.00 92.50 196 ASN A CA 1
ATOM 1472 C C . ASN A 1 196 ? 5.517 0.680 -6.093 1.00 92.50 196 ASN A C 1
ATOM 1474 O O . ASN A 1 196 ? 5.595 0.873 -7.307 1.00 92.50 196 ASN A O 1
ATOM 1478 N N . GLY A 1 197 ? 5.366 1.685 -5.222 1.00 91.31 197 GLY A N 1
ATOM 1479 C CA . GLY A 1 197 ? 5.137 3.077 -5.599 1.00 91.31 197 GLY A CA 1
ATOM 1480 C C . GLY A 1 197 ? 3.694 3.366 -6.022 1.00 91.31 197 GLY A C 1
ATOM 1481 O O . GLY A 1 197 ? 3.428 4.451 -6.538 1.00 91.31 197 GLY A O 1
ATOM 1482 N N . THR A 1 198 ? 2.766 2.428 -5.815 1.00 93.88 198 THR A N 1
ATOM 1483 C CA . THR A 1 198 ? 1.336 2.641 -6.038 1.00 93.88 198 THR A CA 1
ATOM 1484 C C . THR A 1 198 ? 0.801 3.562 -4.948 1.00 93.88 198 THR A C 1
ATOM 1486 O O . THR A 1 198 ? 0.984 3.300 -3.758 1.00 93.88 198 THR A O 1
ATOM 1489 N N . ILE A 1 199 ? 0.122 4.635 -5.360 1.00 94.88 199 ILE A N 1
ATOM 1490 C CA . ILE A 1 199 ? -0.477 5.621 -4.457 1.00 94.88 199 ILE A CA 1
ATOM 1491 C C . ILE A 1 199 ? -1.995 5.454 -4.463 1.00 94.88 199 ILE A C 1
ATOM 1493 O O . ILE A 1 199 ? -2.612 5.407 -5.528 1.00 94.88 199 ILE A O 1
ATOM 1497 N N . GLY A 1 200 ? -2.598 5.394 -3.278 1.00 95.88 200 GLY A N 1
ATOM 1498 C CA . GLY A 1 200 ? -4.040 5.269 -3.098 1.00 95.88 200 GLY A CA 1
ATOM 1499 C C . GLY A 1 200 ? -4.583 6.151 -1.977 1.00 95.88 200 GLY A C 1
ATOM 1500 O O . GLY A 1 200 ? -3.858 6.582 -1.078 1.00 95.88 200 GLY A O 1
ATOM 1501 N N . ASN A 1 201 ? -5.890 6.399 -2.037 1.00 97.56 201 ASN A N 1
ATOM 1502 C CA . ASN A 1 201 ? -6.649 7.047 -0.975 1.00 97.56 201 ASN A CA 1
ATOM 1503 C C . ASN A 1 201 ? -7.661 6.044 -0.430 1.00 97.56 201 ASN A C 1
ATOM 1505 O O . ASN A 1 201 ? -8.315 5.344 -1.204 1.00 97.56 201 ASN A O 1
ATOM 1509 N N . PHE A 1 202 ? -7.799 5.991 0.889 1.00 97.38 202 PHE A N 1
ATOM 1510 C CA . PHE A 1 202 ? -8.621 4.997 1.570 1.00 97.38 202 PHE A CA 1
ATOM 1511 C C . PHE A 1 202 ? -9.373 5.636 2.727 1.00 97.38 202 PHE A C 1
ATOM 1513 O O . PHE A 1 202 ? -8.980 6.684 3.234 1.00 97.38 202 PHE A O 1
ATOM 1520 N N . SER A 1 203 ? -10.455 5.006 3.163 1.00 96.69 203 SER A N 1
ATOM 1521 C CA . SER A 1 203 ? -11.229 5.487 4.300 1.00 96.69 203 SER A CA 1
ATOM 1522 C C . SER A 1 203 ? -11.742 4.339 5.143 1.00 96.69 203 SER A C 1
ATOM 1524 O O . SER A 1 203 ? -11.974 3.247 4.633 1.00 96.69 203 SER A O 1
ATOM 1526 N N . GLY A 1 204 ? -11.956 4.614 6.421 1.00 96.12 204 GLY A N 1
ATOM 1527 C CA . GLY A 1 204 ? -12.566 3.693 7.365 1.00 96.12 204 GLY A CA 1
ATOM 1528 C C . GLY A 1 204 ? -13.450 4.469 8.324 1.00 96.12 204 GLY A C 1
ATOM 1529 O O . GLY A 1 204 ? -13.146 5.619 8.651 1.00 96.12 204 GLY A O 1
ATOM 1530 N N . THR A 1 205 ? -14.533 3.846 8.769 1.00 96.88 205 THR A N 1
ATOM 1531 C CA . THR A 1 205 ? -15.496 4.456 9.686 1.00 96.88 205 THR A CA 1
ATOM 1532 C C . THR A 1 205 ? -15.530 3.663 10.978 1.00 96.88 205 THR A C 1
ATOM 1534 O O . THR A 1 205 ? -15.732 2.454 10.951 1.00 96.88 205 THR A O 1
ATOM 1537 N N . ILE A 1 206 ? -15.350 4.350 12.102 1.00 96.06 206 ILE A N 1
ATOM 1538 C CA . ILE A 1 206 ? -15.572 3.802 13.438 1.00 96.06 206 ILE A CA 1
ATOM 1539 C C . ILE A 1 206 ? -16.911 4.318 13.962 1.00 96.06 206 ILE A C 1
ATOM 1541 O O . ILE A 1 206 ? -17.125 5.529 14.019 1.00 96.06 206 ILE A O 1
ATOM 1545 N N . GLY A 1 207 ? -17.827 3.415 14.307 1.00 95.88 207 GLY A N 1
ATOM 1546 C CA . GLY A 1 207 ? -18.966 3.739 15.162 1.00 95.88 207 GLY A CA 1
ATOM 1547 C C . GLY A 1 207 ? -18.552 3.564 16.615 1.00 95.88 207 GLY A C 1
ATOM 1548 O O . GLY A 1 207 ? -17.921 2.563 16.937 1.00 95.88 207 GLY A O 1
ATOM 1549 N N . VAL A 1 208 ? -18.871 4.518 17.485 1.00 95.81 208 VAL A N 1
ATOM 1550 C CA . VAL A 1 208 ? -18.620 4.385 18.926 1.00 95.81 208 VAL A CA 1
ATOM 1551 C C . VAL A 1 208 ? -19.946 4.427 19.657 1.00 95.81 208 VAL A C 1
ATOM 1553 O O . VAL A 1 208 ? -20.673 5.416 19.557 1.00 95.81 208 VAL A O 1
ATOM 1556 N N . LEU A 1 209 ? -20.235 3.377 20.417 1.00 96.00 209 LEU A N 1
ATOM 1557 C CA . LEU A 1 209 ? -21.346 3.343 21.358 1.00 96.00 209 LEU A CA 1
ATOM 1558 C C . LEU A 1 209 ? -20.903 2.568 22.597 1.00 96.00 209 LEU A C 1
ATOM 1560 O O . LEU A 1 209 ? -20.957 1.343 22.647 1.00 96.00 209 LEU A O 1
ATOM 1564 N N . VAL A 1 210 ? -20.397 3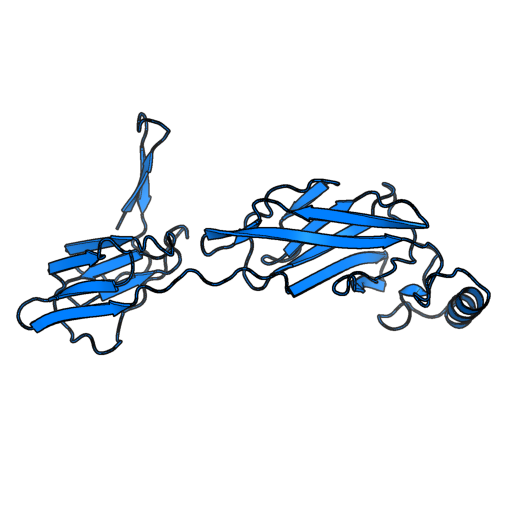.302 23.586 1.00 94.94 210 VAL A N 1
ATOM 1565 C CA . VAL A 1 210 ? -19.813 2.714 24.793 1.00 94.94 210 VAL A CA 1
ATOM 1566 C C . VAL A 1 210 ? -20.876 1.915 25.543 1.00 94.94 210 VAL A C 1
ATOM 1568 O O . VAL A 1 210 ? -21.927 2.452 25.895 1.00 94.94 210 VAL A O 1
ATOM 1571 N N . GLY A 1 211 ? -20.575 0.644 25.803 1.00 93.88 211 GLY A N 1
ATOM 1572 C CA . GLY A 1 211 ? -21.467 -0.296 26.477 1.00 93.88 211 GLY A CA 1
ATOM 1573 C C . GLY A 1 211 ? -22.348 -1.145 25.557 1.00 93.88 211 GLY A C 1
ATOM 1574 O O . GLY A 1 211 ? -22.965 -2.066 26.071 1.00 93.88 211 GLY A O 1
ATOM 1575 N N . ASP A 1 212 ? -22.376 -0.905 24.241 1.00 95.69 212 ASP A N 1
ATOM 1576 C CA . ASP A 1 212 ? -23.066 -1.772 23.265 1.00 95.69 212 ASP A CA 1
ATOM 1577 C C . ASP A 1 212 ? -22.203 -3.008 22.956 1.00 95.69 212 ASP A C 1
ATOM 1579 O O . ASP A 1 212 ? -21.505 -3.107 21.943 1.00 95.69 212 ASP A O 1
ATOM 1583 N N . THR A 1 213 ? -22.149 -3.927 23.913 1.00 94.50 213 THR A N 1
ATOM 1584 C CA . THR A 1 213 ? -21.268 -5.102 23.878 1.00 94.50 213 THR A CA 1
ATOM 1585 C C . THR A 1 213 ? -21.646 -6.097 22.784 1.00 94.50 213 THR A C 1
ATOM 1587 O O . THR A 1 213 ? -20.774 -6.808 22.275 1.00 94.50 213 THR A O 1
ATOM 1590 N N . ASN A 1 214 ? -22.914 -6.098 22.369 1.00 92.62 214 ASN A N 1
ATOM 1591 C CA . ASN A 1 214 ? -23.439 -7.004 21.355 1.00 92.62 214 ASN A CA 1
ATOM 1592 C C . ASN A 1 214 ? -23.430 -6.402 19.924 1.00 92.62 214 ASN A C 1
ATOM 1594 O O . ASN A 1 214 ? -23.629 -7.145 18.958 1.00 92.62 214 ASN A O 1
ATOM 1598 N N . ALA A 1 215 ? -23.120 -5.105 19.795 1.00 93.31 215 ALA A N 1
ATOM 1599 C CA . ALA A 1 215 ? -23.073 -4.322 18.561 1.00 93.31 215 ALA A CA 1
ATOM 1600 C C . ALA A 1 215 ? -24.422 -4.206 17.817 1.00 93.31 215 ALA A C 1
ATOM 1602 O O . ALA A 1 215 ? -24.447 -4.185 16.581 1.00 93.31 215 ALA A O 1
ATOM 1603 N N . ASP A 1 216 ? -25.540 -4.134 18.543 1.00 93.19 216 ASP A N 1
ATOM 1604 C CA . ASP A 1 216 ? -26.894 -3.986 17.994 1.00 93.19 216 ASP A CA 1
ATOM 1605 C C . ASP A 1 216 ? -27.366 -2.528 17.878 1.00 93.19 216 ASP A C 1
ATOM 1607 O O . ASP A 1 216 ? -28.486 -2.281 17.421 1.00 93.19 216 ASP A O 1
ATOM 1611 N N . THR A 1 217 ? -26.488 -1.565 18.180 1.00 93.88 217 THR A N 1
ATOM 1612 C CA . THR A 1 217 ? -26.698 -0.106 18.158 1.00 93.88 217 THR A CA 1
ATOM 1613 C C . THR A 1 217 ? -27.563 0.447 19.290 1.00 93.88 217 THR A C 1
ATOM 1615 O O . THR A 1 217 ? -27.870 1.645 19.300 1.00 93.88 217 THR A O 1
ATOM 1618 N N . PHE A 1 218 ? -27.918 -0.381 20.268 1.00 94.69 218 PHE A N 1
ATOM 1619 C CA . PHE A 1 218 ? -28.578 0.031 21.496 1.00 94.69 218 PHE A CA 1
ATOM 1620 C C . PHE A 1 218 ? -27.695 -0.305 22.700 1.00 94.69 218 PHE A C 1
ATOM 1622 O O . PHE A 1 218 ? -26.839 -1.172 22.650 1.00 94.69 218 PHE A O 1
ATOM 1629 N N . VAL A 1 219 ? -27.873 0.444 23.789 1.00 95.75 219 VAL A N 1
ATOM 1630 C CA . VAL A 1 219 ? -27.275 0.094 25.084 1.00 95.75 219 VAL A CA 1
ATOM 1631 C C . VAL A 1 219 ? -28.422 -0.249 26.009 1.00 95.75 219 VAL A C 1
ATOM 1633 O O . VAL A 1 219 ? -29.145 0.647 26.463 1.00 95.75 219 VAL A O 1
ATOM 1636 N N . ASP A 1 220 ? -28.639 -1.539 26.244 1.00 95.94 220 ASP A N 1
ATOM 1637 C CA . ASP A 1 220 ? -29.827 -2.015 26.939 1.00 95.94 220 ASP A CA 1
ATOM 1638 C C . ASP A 1 220 ? -29.568 -3.200 27.891 1.00 95.94 220 ASP A C 1
ATOM 1640 O O . ASP A 1 220 ? -28.455 -3.474 28.347 1.00 95.94 220 ASP A O 1
ATOM 1644 N N . SER A 1 221 ? -30.645 -3.870 28.309 1.00 96.19 221 SER A N 1
ATOM 1645 C CA . SER A 1 221 ? -30.556 -5.011 29.224 1.00 96.19 221 SER A CA 1
ATOM 1646 C C . SER A 1 221 ? -29.778 -6.210 28.665 1.00 96.19 221 SER A C 1
ATOM 1648 O O . SER A 1 221 ? -29.270 -7.010 29.456 1.00 96.19 221 SER A O 1
ATOM 1650 N N . GLY A 1 222 ? -29.684 -6.343 27.341 1.00 95.69 222 GLY A N 1
ATOM 1651 C CA . GLY A 1 222 ? -28.893 -7.357 26.655 1.00 95.69 222 GLY A CA 1
ATOM 1652 C C . GLY A 1 222 ? -27.409 -7.208 26.969 1.00 95.69 222 GLY A C 1
ATOM 1653 O O . GLY A 1 222 ? -26.783 -8.175 27.414 1.00 95.69 222 GLY A O 1
ATOM 1654 N N . ASP A 1 223 ? -26.880 -5.989 26.879 1.00 95.88 223 ASP A N 1
ATOM 1655 C CA . ASP A 1 223 ? -25.473 -5.692 27.179 1.00 95.88 223 ASP A CA 1
ATOM 1656 C C . ASP A 1 223 ? -25.130 -5.901 28.648 1.00 95.88 223 ASP A C 1
ATOM 1658 O O . ASP A 1 223 ? -24.100 -6.483 29.005 1.00 95.88 223 ASP A O 1
ATOM 1662 N N . ILE A 1 224 ? -26.048 -5.491 29.529 1.00 94.88 224 ILE A N 1
ATOM 1663 C CA . ILE A 1 224 ? -25.926 -5.734 30.969 1.00 94.88 224 ILE A CA 1
ATOM 1664 C C . ILE A 1 224 ? -25.848 -7.241 31.231 1.00 94.88 224 ILE A C 1
ATOM 1666 O O . ILE A 1 224 ? -25.031 -7.689 32.039 1.00 94.88 224 ILE A O 1
ATOM 1670 N N . SER A 1 225 ? -26.685 -8.038 30.561 1.00 95.44 225 SER A N 1
ATOM 1671 C CA . SER A 1 225 ? -26.690 -9.492 30.711 1.00 95.44 225 SER A CA 1
ATOM 1672 C C . SER A 1 225 ? -25.388 -10.125 30.210 1.00 95.44 225 SER A C 1
ATOM 1674 O O . SER A 1 225 ? -24.837 -10.983 30.905 1.00 95.44 225 SER A O 1
ATOM 1676 N N . GLN A 1 226 ? -24.871 -9.697 29.052 1.00 94.25 226 GLN A N 1
ATOM 1677 C CA . GLN A 1 226 ? -23.594 -10.173 28.510 1.00 94.25 226 GLN A CA 1
ATOM 1678 C C . GLN A 1 226 ? -22.434 -9.843 29.451 1.00 94.25 226 GLN A C 1
ATOM 1680 O O . GLN A 1 226 ? -21.774 -10.761 29.947 1.00 94.25 226 GLN A O 1
ATOM 1685 N N . THR A 1 227 ? -22.276 -8.569 29.809 1.00 93.69 227 THR A N 1
ATOM 1686 C CA . THR A 1 227 ? -21.239 -8.097 30.739 1.00 93.69 227 THR A CA 1
ATOM 1687 C C . THR A 1 227 ? -21.303 -8.843 32.073 1.00 93.69 227 THR A C 1
ATOM 1689 O O . THR A 1 227 ? -20.299 -9.346 32.582 1.00 93.69 227 THR A O 1
ATOM 1692 N N . LYS A 1 228 ? -22.506 -8.997 32.642 1.00 94.31 228 LYS A N 1
ATOM 1693 C CA . LYS A 1 228 ? -22.700 -9.726 33.902 1.00 94.31 228 LYS A CA 1
ATOM 1694 C C . LYS A 1 228 ? -22.319 -11.200 33.784 1.00 94.31 228 LYS A C 1
ATOM 1696 O O . LYS A 1 228 ? -21.758 -11.745 34.730 1.00 94.31 228 LYS A O 1
ATOM 1701 N N . SER A 1 229 ? -22.625 -11.844 32.657 1.00 95.62 229 SER A N 1
ATOM 1702 C CA . SER A 1 229 ? -22.295 -13.257 32.430 1.00 95.62 229 SER A CA 1
ATOM 1703 C C . SER A 1 229 ? -20.788 -13.510 32.327 1.00 95.62 229 SER A C 1
ATOM 1705 O O . SER A 1 229 ? -20.326 -14.583 32.709 1.00 95.62 229 SER A O 1
ATOM 1707 N N . GLN A 1 230 ? -20.030 -12.516 31.852 1.00 94.56 230 GLN A N 1
ATOM 1708 C CA . GLN A 1 230 ? -18.581 -12.602 31.679 1.00 94.56 230 GLN A CA 1
ATOM 1709 C C . GLN A 1 230 ? -17.797 -12.082 32.888 1.00 94.56 230 GLN A C 1
ATOM 1711 O O . GLN A 1 230 ? -16.607 -12.368 33.005 1.00 94.56 230 GLN A O 1
ATOM 1716 N N . SER A 1 231 ? -18.454 -11.406 33.833 1.00 92.31 231 SER A N 1
ATOM 1717 C CA . SER A 1 231 ? -17.815 -10.849 35.025 1.00 92.31 231 SER A CA 1
ATOM 1718 C C . SER A 1 231 ? -16.999 -11.889 35.806 1.00 92.31 231 SER A C 1
ATOM 1720 O O . SER A 1 231 ? -17.504 -12.941 36.201 1.00 92.31 231 SER A O 1
ATOM 1722 N N . GLY A 1 232 ? -15.721 -11.577 36.036 1.00 89.44 232 GLY A N 1
ATOM 1723 C CA . GLY A 1 232 ? -14.779 -12.435 36.759 1.00 89.44 232 GLY A CA 1
ATOM 1724 C C . GLY A 1 232 ? -14.141 -13.550 35.924 1.00 89.44 232 GLY A C 1
ATOM 1725 O O . GLY A 1 232 ? -13.253 -14.235 36.432 1.00 89.44 232 GLY A O 1
ATOM 1726 N N . ASN A 1 233 ? -14.540 -13.729 34.661 1.00 92.69 233 ASN A N 1
ATOM 1727 C CA . ASN A 1 233 ? -13.855 -14.642 33.750 1.00 92.69 233 ASN A CA 1
ATOM 1728 C C . ASN A 1 233 ? -12.610 -13.977 33.141 1.00 92.69 233 ASN A C 1
ATOM 1730 O O . ASN A 1 233 ? -12.584 -12.758 32.967 1.00 92.69 233 ASN A O 1
ATOM 1734 N N . PRO A 1 234 ? -11.578 -14.758 32.779 1.00 93.56 234 PRO A N 1
ATOM 1735 C CA . PRO A 1 234 ? -10.470 -14.251 31.981 1.00 93.56 234 PRO A CA 1
ATOM 1736 C C . PRO A 1 234 ? -10.949 -13.707 30.629 1.00 93.56 234 PRO A C 1
ATOM 1738 O O . PRO A 1 234 ? -11.825 -14.292 29.987 1.00 93.56 234 PRO A O 1
ATOM 1741 N N . VAL A 1 235 ? -10.328 -12.614 30.189 1.00 94.25 235 VAL A N 1
ATOM 1742 C CA . VAL A 1 235 ? -10.601 -11.986 28.892 1.00 94.25 235 VAL A CA 1
ATOM 1743 C C . VAL A 1 235 ? -9.942 -12.788 27.768 1.00 94.25 235 VAL A C 1
ATOM 1745 O O . VAL A 1 235 ? -8.785 -13.202 27.864 1.00 94.25 235 VAL A O 1
ATOM 1748 N N . ALA A 1 236 ? -10.691 -13.009 26.696 1.00 93.94 236 ALA A N 1
ATOM 1749 C CA . ALA A 1 236 ? -10.335 -13.774 25.514 1.00 93.94 236 ALA A CA 1
ATOM 1750 C C . ALA A 1 236 ? -11.011 -13.179 24.267 1.00 93.94 236 ALA A C 1
ATOM 1752 O O . ALA A 1 236 ? -11.890 -12.325 24.346 1.00 93.94 236 ALA A O 1
ATOM 1753 N N . ILE A 1 237 ? -10.657 -13.686 23.083 1.00 93.25 237 ILE A N 1
ATOM 1754 C CA . ILE A 1 237 ? -11.202 -13.186 21.808 1.00 93.25 237 ILE A CA 1
ATOM 1755 C C . ILE A 1 237 ? -12.729 -13.334 21.679 1.00 93.25 237 ILE A C 1
ATOM 1757 O O . ILE A 1 237 ? -13.346 -12.647 20.875 1.00 93.25 237 ILE A O 1
ATOM 1761 N N . SER A 1 238 ? -13.343 -14.224 22.459 1.00 93.50 238 SER A N 1
ATOM 1762 C CA . SER A 1 238 ? -14.790 -14.447 22.455 1.00 93.50 238 SER A CA 1
ATOM 1763 C C . SER A 1 238 ? -15.568 -13.533 23.398 1.00 93.50 238 SER A C 1
ATOM 1765 O O . SER A 1 238 ? -16.789 -13.542 23.310 1.00 93.50 238 SER A O 1
ATOM 1767 N N . ASN A 1 239 ? -14.901 -12.839 24.328 1.00 93.69 239 ASN A N 1
ATOM 1768 C CA . ASN A 1 239 ? -15.570 -12.056 25.373 1.00 93.69 239 ASN A CA 1
ATOM 1769 C C . ASN A 1 239 ? -14.892 -10.704 25.696 1.00 93.69 239 ASN A C 1
ATOM 1771 O O . ASN A 1 239 ? -15.149 -10.101 26.737 1.00 93.69 239 ASN A O 1
ATOM 1775 N N . PHE A 1 240 ? -13.971 -10.236 24.848 1.00 94.94 240 PHE A N 1
ATOM 1776 C CA . PHE A 1 240 ? -13.263 -8.974 25.084 1.00 94.94 240 PHE A CA 1
ATOM 1777 C C . PHE A 1 240 ? -14.166 -7.747 24.932 1.00 94.94 240 PHE A C 1
ATOM 1779 O O . PHE A 1 240 ? -13.822 -6.678 25.421 1.00 94.94 240 PHE A O 1
ATOM 1786 N N . ARG A 1 241 ? -15.304 -7.866 24.241 1.00 94.88 241 ARG A N 1
ATOM 1787 C CA . ARG A 1 241 ? -16.253 -6.755 24.096 1.00 94.88 241 ARG A CA 1
ATOM 1788 C C . ARG A 1 241 ? -16.974 -6.461 25.407 1.00 94.88 241 ARG A C 1
ATOM 1790 O O . ARG A 1 241 ? -17.293 -5.311 25.682 1.00 94.88 241 ARG A O 1
ATOM 1797 N N . GLU A 1 242 ? -17.176 -7.493 26.214 1.00 94.19 242 GLU A N 1
ATOM 1798 C CA . GLU A 1 242 ? -17.818 -7.479 27.523 1.00 94.19 242 GLU A CA 1
ATOM 1799 C C . GLU A 1 242 ? -16.878 -6.999 28.643 1.00 94.19 242 GLU A C 1
ATOM 1801 O O . GLU A 1 242 ? -17.313 -6.803 29.779 1.00 94.19 242 GLU A O 1
ATOM 1806 N N . ASP A 1 243 ? -15.596 -6.784 28.335 1.00 89.56 243 ASP A N 1
ATOM 1807 C CA . ASP A 1 243 ? -14.611 -6.208 29.247 1.00 89.56 243 ASP A CA 1
ATOM 1808 C C . ASP A 1 243 ? -14.642 -4.673 29.180 1.00 89.56 243 ASP A C 1
ATOM 1810 O O . ASP A 1 243 ? -13.870 -4.029 28.470 1.00 89.56 243 ASP A O 1
ATOM 1814 N N . ILE A 1 244 ? -15.610 -4.086 29.883 1.00 82.19 244 ILE A N 1
ATOM 1815 C CA . ILE A 1 244 ? -15.932 -2.651 29.806 1.00 82.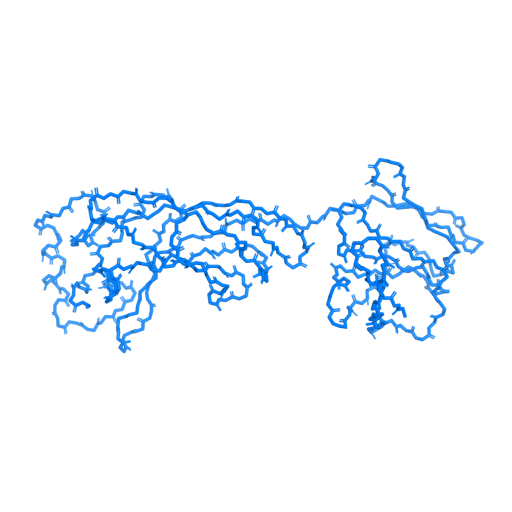19 244 ILE A CA 1
ATOM 1816 C C . ILE A 1 244 ? -15.227 -1.777 30.862 1.00 82.19 244 ILE A C 1
ATOM 1818 O O . ILE A 1 244 ? -15.514 -0.584 30.949 1.00 82.19 244 ILE A O 1
ATOM 1822 N N . ASN A 1 245 ? -14.338 -2.335 31.691 1.00 75.06 245 ASN A N 1
ATOM 1823 C CA . ASN A 1 245 ? -13.665 -1.625 32.795 1.00 75.06 245 ASN A CA 1
ATOM 1824 C C . ASN A 1 245 ? -12.185 -1.279 32.519 1.00 75.06 245 ASN A C 1
ATOM 1826 O O . ASN A 1 245 ? -11.393 -1.204 33.463 1.00 75.06 245 ASN A O 1
ATOM 1830 N N . LEU A 1 246 ? -11.840 -1.082 31.245 1.00 74.12 246 LEU A N 1
ATOM 1831 C CA . LEU A 1 246 ? -10.500 -0.717 30.767 1.00 74.12 246 LEU A CA 1
ATOM 1832 C C . LEU A 1 246 ? -10.036 0.671 31.216 1.00 74.12 246 LEU A C 1
ATOM 1834 O O . LEU A 1 246 ? -10.881 1.595 31.273 1.00 74.12 246 LEU A O 1
#

Radius of gyration: 25.61 Å; chains: 1; bounding box: 60×39×71 Å

Secondary structure (DSSP, 8-state):
-EEEEE-GGGSSEEEEE--TT--SS-EEEEEE-TTSTT-EEEEETTEEEEES-TTSSSPPPEE--SS--S--EEEEEE-TTS-EEEEEETTTEEEEEEPPPPPP--EEEEEEEEE-GGG-EEEEE-TTS--EE-SPP-TTS-EEEEEEESS--SB--EESSSEEEE-SSTTEEEEEE---TTEEEEEEEEEEE-TT--EEEEEEEEEE-TT-TT-SS--SHHHHHHHHHHTTSPP-TTTGGG----